Protein AF-X1T6E3-F1 (afdb_monomer)

pLDDT: mean 71.42, std 15.94, range [30.78, 92.06]

Foldseek 3Di:
DDDDDDDDDDDDDPPDPDPDPDPPPVVVVVVVVPVPDDPDVVVVVVVVVLVVLVVVVLVVCCVQPVVCSCVLVVDPDQLSSVVSCQVVCVVPDNRFDPVSVPDPPPCGSVNVVPDPRHPPPDDDLVVLVVLVVDDLVVLLVCLQAANPDPDPSSVVSLVSVCVVPNPVVSVVAPSRHQYLVNVCVVCVVHPCNVVSD

Secondary structure (DSSP, 8-state):
---------------PPPPPPP---HHHHHHHHHTSPPPPHHHHHHHHHHHHHHHHHHHHHHHH-GGGHHHHHT-SSHHHHHHHHHHHHHHHS-PPPGGGGT--S---HHHHHHS--S------GGGGGGGGGS-HHHHHHHHHBPPSS-STTHHHHHHHHHHHH-HHHHTTS-TT-B-HHHHHHHHTTSTTGGG--

Structure (mmCIF, N/CA/C/O backbone):
data_AF-X1T6E3-F1
#
_entry.id   AF-X1T6E3-F1
#
loop_
_atom_site.group_PDB
_atom_site.id
_atom_site.type_symbol
_atom_site.label_atom_id
_atom_site.label_alt_id
_atom_site.label_comp_id
_atom_site.label_asym_id
_atom_site.label_entity_id
_atom_site.label_seq_id
_atom_site.pdbx_PDB_ins_code
_atom_site.Cartn_x
_atom_site.Cartn_y
_atom_site.Cartn_z
_atom_site.occupancy
_atom_site.B_iso_or_equiv
_atom_site.auth_seq_id
_atom_site.auth_comp_id
_atom_site.auth_asym_id
_atom_site.auth_atom_id
_atom_site.pdbx_PDB_model_num
ATOM 1 N N . MET A 1 1 ? 69.010 -37.522 -83.626 1.00 39.81 1 MET A N 1
ATOM 2 C CA . MET A 1 1 ? 69.659 -36.220 -83.340 1.00 39.81 1 MET A CA 1
ATOM 3 C C . MET A 1 1 ? 68.799 -35.559 -82.265 1.00 39.81 1 MET A C 1
ATOM 5 O O . MET A 1 1 ? 67.676 -35.213 -82.575 1.00 39.81 1 MET A O 1
ATOM 9 N N . VAL A 1 2 ? 69.024 -35.785 -80.967 1.00 34.34 2 VAL A N 1
ATOM 10 C CA . VAL A 1 2 ? 70.070 -35.249 -80.062 1.00 34.34 2 VAL A CA 1
ATOM 11 C C . VAL A 1 2 ? 70.012 -33.720 -79.888 1.00 34.34 2 VAL A C 1
ATOM 13 O O . VAL A 1 2 ? 70.449 -33.010 -80.783 1.00 34.34 2 VAL A O 1
ATOM 16 N N . ASN A 1 3 ? 69.594 -33.319 -78.667 1.00 30.78 3 ASN A N 1
ATOM 17 C CA . ASN A 1 3 ? 69.972 -32.138 -77.851 1.00 30.78 3 ASN A CA 1
ATOM 18 C C . ASN A 1 3 ? 69.541 -30.728 -78.292 1.00 30.78 3 ASN A C 1
ATOM 20 O O . ASN A 1 3 ? 69.507 -30.445 -79.476 1.00 30.78 3 ASN A O 1
ATOM 24 N N . ARG A 1 4 ? 69.345 -29.731 -77.410 1.00 33.16 4 ARG A N 1
ATOM 25 C CA . ARG A 1 4 ? 69.133 -29.546 -75.944 1.00 33.16 4 ARG A CA 1
ATOM 26 C C . ARG A 1 4 ? 69.094 -28.012 -75.737 1.00 33.16 4 ARG A C 1
ATOM 28 O O . ARG A 1 4 ? 69.760 -27.306 -76.484 1.00 33.16 4 ARG A O 1
ATOM 35 N N . GLY A 1 5 ? 68.452 -27.550 -74.662 1.00 34.06 5 GLY A N 1
ATOM 36 C CA . GLY A 1 5 ? 68.525 -26.177 -74.119 1.00 34.06 5 GLY A CA 1
ATOM 37 C C . GLY A 1 5 ? 67.117 -25.590 -74.037 1.00 34.06 5 GLY A C 1
ATOM 38 O O . GLY A 1 5 ? 66.549 -25.272 -75.068 1.00 34.06 5 GLY A O 1
ATOM 39 N N . VAL A 1 6 ? 66.383 -25.672 -72.923 1.00 37.94 6 VAL A N 1
ATOM 40 C CA . VAL A 1 6 ? 66.611 -25.084 -71.587 1.00 37.94 6 VAL A CA 1
ATOM 41 C C . VAL A 1 6 ? 66.866 -23.585 -71.670 1.00 37.94 6 VAL A C 1
ATOM 43 O O . VAL A 1 6 ? 68.008 -23.164 -71.793 1.00 37.94 6 VAL A O 1
ATOM 46 N N . GLU A 1 7 ? 65.801 -22.809 -71.497 1.00 38.25 7 GLU A N 1
ATOM 47 C CA . GLU A 1 7 ? 65.878 -21.577 -70.723 1.00 38.25 7 GLU A CA 1
ATOM 48 C C . GLU A 1 7 ? 64.603 -21.444 -69.893 1.00 38.25 7 GLU A C 1
ATOM 50 O O . GLU A 1 7 ? 63.489 -21.321 -70.400 1.00 38.25 7 GLU A O 1
ATOM 55 N N . SER A 1 8 ? 64.800 -21.588 -68.588 1.00 37.84 8 SER A N 1
ATOM 56 C CA . SER A 1 8 ? 63.839 -21.271 -67.552 1.00 37.84 8 SER A CA 1
ATOM 57 C C . SER A 1 8 ? 63.710 -19.757 -67.478 1.00 37.84 8 SER A C 1
ATOM 59 O O . SER A 1 8 ? 64.710 -19.057 -67.335 1.00 37.84 8 SER A O 1
ATOM 61 N N . THR A 1 9 ? 62.489 -19.247 -67.486 1.00 34.72 9 THR A N 1
ATOM 62 C CA . THR A 1 9 ? 62.205 -17.976 -66.823 1.00 34.72 9 THR A CA 1
ATOM 63 C C . THR A 1 9 ? 60.994 -18.194 -65.941 1.00 34.72 9 THR A C 1
ATOM 65 O O . THR A 1 9 ? 59.865 -18.357 -66.397 1.00 34.72 9 THR A O 1
ATOM 68 N N . GLU A 1 10 ? 61.287 -18.300 -64.650 1.00 37.50 10 GLU A N 1
ATOM 69 C CA . GLU A 1 10 ? 60.330 -18.158 -63.569 1.00 37.50 10 GLU A CA 1
ATOM 70 C C . GLU A 1 10 ? 59.561 -16.850 -63.758 1.00 37.50 10 GLU A C 1
ATOM 72 O O . GLU A 1 10 ? 60.146 -15.787 -63.971 1.00 37.50 10 GLU A O 1
ATOM 77 N N . THR A 1 11 ? 58.241 -16.889 -63.624 1.00 34.25 11 THR A N 1
ATOM 78 C CA . THR A 1 11 ? 57.512 -15.704 -63.178 1.00 34.25 11 THR A CA 1
ATOM 79 C C . THR A 1 11 ? 56.463 -16.158 -62.178 1.00 34.25 11 THR A C 1
ATOM 81 O O . THR A 1 11 ? 55.437 -16.748 -62.507 1.00 34.25 11 THR A O 1
ATOM 84 N N . GLN A 1 12 ? 56.828 -15.945 -60.919 1.00 41.88 12 GLN A N 1
ATOM 85 C CA . GLN A 1 12 ? 55.977 -15.933 -59.739 1.00 41.88 12 GLN A CA 1
ATOM 86 C C . GLN A 1 12 ? 54.777 -14.968 -59.898 1.00 41.88 12 GLN A C 1
ATOM 88 O O . GLN A 1 12 ? 54.748 -14.151 -60.817 1.00 41.88 12 GLN A O 1
ATOM 93 N N . PRO A 1 13 ? 53.760 -15.075 -59.024 1.00 42.72 13 PRO A N 1
ATOM 94 C CA . PRO A 1 13 ? 52.388 -14.692 -59.320 1.00 42.72 13 PRO A CA 1
ATOM 95 C C . PRO A 1 13 ? 52.193 -13.177 -59.243 1.00 42.72 13 PRO A C 1
ATOM 97 O O . PRO A 1 13 ? 52.365 -12.570 -58.184 1.00 42.72 13 PRO A O 1
ATOM 100 N N . SER A 1 14 ? 51.751 -12.562 -60.339 1.00 34.53 14 SER A N 1
ATOM 101 C CA . SER A 1 14 ? 51.187 -11.213 -60.283 1.00 34.53 14 SER A CA 1
ATOM 102 C C . SER A 1 14 ? 49.821 -11.292 -59.618 1.00 34.53 14 SER A C 1
ATOM 104 O O . SER A 1 14 ? 48.791 -11.535 -60.239 1.00 34.53 14 SER A O 1
ATOM 106 N N . THR A 1 15 ? 49.861 -11.127 -58.301 1.00 47.72 15 THR A N 1
ATOM 107 C CA . THR A 1 15 ? 48.712 -10.855 -57.448 1.00 47.72 15 THR A CA 1
ATOM 108 C C . THR A 1 15 ? 48.216 -9.464 -57.829 1.00 47.72 15 THR A C 1
ATOM 110 O O . THR A 1 15 ? 48.644 -8.465 -57.252 1.00 47.72 15 THR A O 1
ATOM 113 N N . GLU A 1 16 ? 47.386 -9.374 -58.866 1.00 41.16 16 GLU A N 1
ATOM 114 C CA . GLU A 1 16 ? 46.637 -8.150 -59.125 1.00 41.16 16 GLU A CA 1
ATOM 115 C C . GLU A 1 16 ? 45.731 -7.899 -57.910 1.00 41.16 16 GLU A C 1
ATOM 117 O O . GLU A 1 16 ? 44.974 -8.792 -57.510 1.00 41.16 16 GLU A O 1
ATOM 122 N N . PRO A 1 17 ? 45.825 -6.730 -57.257 1.00 43.50 17 PRO A N 1
ATOM 123 C CA . PRO A 1 17 ? 44.944 -6.420 -56.149 1.00 43.50 17 PRO A CA 1
ATOM 124 C C . PRO A 1 17 ? 43.521 -6.336 -56.698 1.00 43.50 17 PRO A C 1
ATOM 126 O O . PRO A 1 17 ? 43.225 -5.490 -57.542 1.00 43.50 17 PRO A O 1
ATOM 129 N N . GLN A 1 18 ? 42.640 -7.214 -56.214 1.00 51.28 18 GLN A N 1
ATOM 130 C CA . GLN A 1 18 ? 41.212 -7.091 -56.483 1.00 51.28 18 GLN A CA 1
ATOM 131 C C . GLN A 1 18 ? 40.751 -5.668 -56.137 1.00 51.28 18 GLN A C 1
ATOM 133 O O . GLN A 1 18 ? 41.191 -5.122 -55.115 1.00 51.28 18 GLN A O 1
ATOM 138 N N . PRO A 1 19 ? 39.891 -5.047 -56.965 1.00 47.50 19 PRO A N 1
ATOM 139 C CA . PRO A 1 19 ? 39.375 -3.723 -56.667 1.00 47.50 19 PRO A CA 1
ATOM 140 C C . PRO A 1 19 ? 38.690 -3.774 -55.301 1.00 47.50 19 PRO A C 1
ATOM 142 O O . PRO A 1 19 ? 37.791 -4.582 -55.064 1.00 47.50 19 PRO A O 1
ATOM 145 N N . ARG A 1 20 ? 39.170 -2.938 -54.375 1.00 48.91 20 ARG A N 1
ATOM 146 C CA . ARG A 1 20 ? 38.539 -2.741 -53.067 1.00 48.91 20 ARG A CA 1
ATOM 147 C C . ARG A 1 20 ? 37.058 -2.409 -53.307 1.00 48.91 20 ARG A C 1
ATOM 149 O O . ARG A 1 20 ? 36.804 -1.556 -54.159 1.00 48.91 20 ARG A O 1
ATOM 156 N N . PRO A 1 21 ? 36.101 -3.036 -52.594 1.00 58.28 21 PRO A N 1
ATOM 157 C CA . PRO A 1 21 ? 34.702 -2.648 -52.707 1.00 58.28 21 PRO A CA 1
ATOM 158 C C . PRO A 1 21 ? 34.598 -1.153 -52.412 1.00 58.28 21 PRO A C 1
ATOM 160 O O . PRO A 1 21 ? 35.193 -0.669 -51.442 1.00 58.28 21 PRO A O 1
ATOM 163 N N . GLU A 1 22 ? 33.919 -0.421 -53.295 1.00 58.25 22 GLU A N 1
ATOM 164 C CA . GLU A 1 22 ? 33.720 1.014 -53.130 1.00 58.25 22 GLU A CA 1
ATOM 165 C C . GLU A 1 22 ? 33.159 1.290 -51.728 1.00 58.25 22 GLU A C 1
ATOM 167 O O . GLU A 1 22 ? 32.296 0.540 -51.255 1.00 58.25 22 GLU A O 1
ATOM 172 N N . PRO A 1 23 ? 33.650 2.325 -51.025 1.00 52.78 23 PRO A N 1
ATOM 173 C CA . PRO A 1 23 ? 33.136 2.653 -49.709 1.00 52.78 23 PRO A CA 1
ATOM 174 C C . PRO A 1 23 ? 31.654 3.007 -49.849 1.00 52.78 23 PRO A C 1
ATOM 176 O O . PRO A 1 23 ? 31.300 4.064 -50.366 1.00 52.78 23 PRO A O 1
ATOM 179 N N . VAL A 1 24 ? 30.776 2.113 -49.394 1.00 59.12 24 VAL A N 1
ATOM 180 C CA . VAL A 1 24 ? 29.350 2.399 -49.220 1.00 59.12 24 VAL A CA 1
ATOM 181 C C . VAL A 1 24 ? 29.252 3.502 -48.178 1.00 59.12 24 VAL A C 1
ATOM 183 O O . VAL A 1 24 ? 29.381 3.254 -46.982 1.00 59.12 24 VAL A O 1
ATOM 186 N N . PHE A 1 25 ? 29.111 4.741 -48.648 1.00 58.53 25 PHE A N 1
ATOM 187 C CA . PHE A 1 25 ? 29.037 5.930 -47.810 1.00 58.53 25 PHE A CA 1
ATOM 188 C C . PHE A 1 25 ? 27.822 5.816 -46.870 1.00 58.53 25 PHE A C 1
ATOM 190 O O . PHE A 1 25 ? 26.684 5.956 -47.330 1.00 58.53 25 PHE A O 1
ATOM 197 N N . PRO A 1 26 ? 28.019 5.617 -45.550 1.00 60.94 26 PRO A N 1
ATOM 198 C CA . PRO A 1 26 ? 26.921 5.412 -44.597 1.00 60.94 26 PRO A CA 1
ATOM 199 C C . PRO A 1 26 ? 25.979 6.621 -44.536 1.00 60.94 26 PRO A C 1
ATOM 201 O O . PRO A 1 26 ? 24.779 6.488 -44.314 1.00 60.94 26 PRO A O 1
ATOM 204 N N . LEU A 1 27 ? 26.524 7.808 -44.815 1.00 55.75 27 LEU A N 1
ATOM 205 C CA . LEU A 1 27 ? 25.804 9.076 -44.870 1.00 55.75 27 LEU A CA 1
ATOM 206 C C . LEU A 1 27 ? 24.832 9.177 -46.050 1.00 55.75 27 LEU A C 1
ATOM 208 O O . LEU A 1 27 ? 23.819 9.851 -45.919 1.00 55.75 27 LEU A O 1
ATOM 212 N N . ALA A 1 28 ? 25.089 8.502 -47.175 1.00 61.59 28 ALA A N 1
ATOM 213 C CA . ALA A 1 28 ? 24.166 8.489 -48.312 1.00 61.59 28 ALA A CA 1
ATOM 214 C C . ALA A 1 28 ? 22.942 7.601 -48.028 1.00 61.59 28 ALA A C 1
ATOM 216 O O . ALA A 1 28 ? 21.815 7.958 -48.370 1.00 61.59 28 ALA A O 1
ATOM 217 N N . LEU A 1 29 ? 23.151 6.484 -47.321 1.00 59.81 29 LEU A N 1
ATOM 218 C CA . LEU A 1 29 ? 22.077 5.645 -46.783 1.00 59.81 29 LEU A CA 1
ATOM 219 C C . LEU A 1 29 ? 21.262 6.396 -45.722 1.00 59.81 29 LEU A C 1
ATOM 221 O O . LEU A 1 29 ? 20.034 6.394 -45.790 1.00 59.81 29 LEU A O 1
ATOM 225 N N . LEU A 1 30 ? 21.929 7.104 -44.805 1.00 54.28 30 LEU A N 1
ATOM 226 C CA . LEU A 1 30 ? 21.275 7.945 -43.799 1.00 54.28 30 LEU A CA 1
ATOM 227 C C . LEU A 1 30 ? 20.470 9.084 -44.450 1.00 54.28 30 LEU A C 1
ATOM 229 O O . LEU A 1 30 ? 19.305 9.285 -44.117 1.00 54.28 30 LEU A O 1
ATOM 233 N N . ALA A 1 31 ? 21.044 9.768 -45.443 1.00 56.44 31 ALA A N 1
ATOM 234 C CA . ALA A 1 31 ? 20.372 10.816 -46.205 1.00 56.44 31 ALA A CA 1
ATOM 235 C C . ALA A 1 31 ? 19.144 10.278 -46.953 1.00 56.44 31 ALA A C 1
ATOM 237 O O . ALA A 1 31 ? 18.090 10.900 -46.913 1.00 56.44 31 ALA A O 1
ATOM 238 N N . SER A 1 32 ? 19.230 9.088 -47.558 1.00 56.16 32 SER A N 1
ATOM 239 C CA . SER A 1 32 ? 18.089 8.463 -48.244 1.00 56.16 32 SER A CA 1
ATOM 240 C C . SER A 1 32 ? 16.917 8.131 -47.310 1.00 56.16 32 SER A C 1
ATOM 242 O O . SER A 1 32 ? 15.765 8.136 -47.739 1.00 56.16 32 SER A O 1
ATOM 244 N N . LYS A 1 33 ? 17.196 7.883 -46.023 1.00 55.28 33 LYS A N 1
ATOM 245 C CA . LYS A 1 33 ? 16.188 7.625 -44.984 1.00 55.28 33 LYS A CA 1
ATOM 246 C C . LYS A 1 33 ? 15.620 8.909 -44.369 1.00 55.28 33 LYS A C 1
ATOM 248 O O . LYS A 1 33 ? 14.471 8.900 -43.945 1.00 55.28 33 LYS A O 1
ATOM 253 N N . LEU A 1 34 ? 16.386 10.001 -44.377 1.00 54.91 34 LEU A N 1
ATOM 254 C CA . LEU A 1 34 ? 15.992 11.330 -43.885 1.00 54.91 34 LEU A CA 1
ATOM 255 C C . LEU A 1 34 ? 15.193 12.168 -44.907 1.00 54.91 34 LEU A C 1
ATOM 257 O O . LEU A 1 34 ? 14.728 13.251 -44.571 1.00 54.91 34 LEU A O 1
ATOM 261 N N . ILE A 1 35 ? 15.025 11.689 -46.149 1.00 53.62 35 ILE A N 1
ATOM 262 C CA . ILE A 1 35 ? 14.201 12.341 -47.194 1.00 53.62 35 ILE A CA 1
ATOM 263 C C . ILE A 1 35 ? 12.690 12.129 -46.966 1.00 53.62 35 ILE A C 1
ATOM 265 O O . ILE A 1 35 ? 11.866 12.822 -47.564 1.00 53.62 35 ILE A O 1
ATOM 269 N N . VAL A 1 36 ? 12.295 11.222 -46.068 1.00 59.22 36 VAL A N 1
ATOM 270 C CA . VAL A 1 36 ? 10.926 11.216 -45.539 1.00 59.22 36 VAL A CA 1
ATOM 271 C C . VAL A 1 36 ? 10.830 12.435 -44.627 1.00 59.22 36 VAL A C 1
ATOM 273 O O . VAL A 1 36 ? 11.581 12.515 -43.660 1.00 59.22 36 VAL A O 1
ATOM 276 N N . GLY A 1 37 ? 9.997 13.413 -45.006 1.00 54.88 37 GLY A N 1
ATOM 277 C CA . GLY A 1 37 ? 9.916 14.729 -44.361 1.00 54.88 37 GLY A CA 1
ATOM 278 C C . GLY A 1 37 ? 9.860 14.657 -42.831 1.00 54.88 37 GLY A C 1
ATOM 279 O O . GLY A 1 37 ? 9.484 13.612 -42.293 1.00 54.88 37 GLY A O 1
ATOM 280 N N . PRO A 1 38 ? 10.247 15.744 -42.133 1.00 53.59 38 PRO A N 1
ATOM 281 C CA . PRO A 1 38 ? 10.441 15.720 -40.689 1.00 53.59 38 PRO A CA 1
ATOM 282 C C . PRO A 1 38 ? 9.219 15.070 -40.033 1.00 53.59 38 PRO A C 1
ATOM 284 O O . PRO A 1 38 ? 8.095 15.491 -40.337 1.00 53.59 38 PRO A O 1
ATOM 287 N N . PRO A 1 39 ? 9.407 14.011 -39.219 1.00 56.69 39 PRO A N 1
ATOM 288 C CA . PRO A 1 39 ? 8.296 13.387 -38.519 1.00 56.69 39 PRO A CA 1
ATOM 289 C C . PRO A 1 39 ? 7.498 14.489 -37.829 1.00 56.69 39 PRO A C 1
ATOM 291 O O . PRO A 1 39 ? 8.080 15.436 -37.295 1.00 56.69 39 PRO A O 1
ATOM 294 N N . ALA A 1 40 ? 6.168 14.411 -37.928 1.00 64.75 40 ALA A N 1
ATOM 295 C CA . ALA A 1 40 ? 5.290 15.409 -37.333 1.00 64.75 40 ALA A CA 1
ATOM 296 C C . ALA A 1 40 ? 5.739 15.665 -35.889 1.00 64.75 40 ALA A C 1
ATOM 298 O O . ALA A 1 40 ? 6.044 14.707 -35.185 1.00 64.75 40 ALA A O 1
ATOM 299 N N . LEU A 1 41 ? 5.802 16.930 -35.461 1.00 57.16 41 LEU A N 1
ATOM 300 C CA . LEU A 1 41 ? 6.315 17.294 -34.133 1.00 57.16 41 LEU A CA 1
ATOM 301 C C . LEU A 1 41 ? 5.646 16.486 -33.013 1.00 57.16 41 LEU A C 1
ATOM 303 O O . LEU A 1 41 ? 6.326 16.102 -32.076 1.00 57.16 41 LEU A O 1
ATOM 307 N N . ILE A 1 42 ? 4.364 16.139 -33.175 1.00 52.75 42 ILE A N 1
ATOM 308 C CA . ILE A 1 42 ? 3.637 15.247 -32.263 1.00 52.75 42 ILE A CA 1
ATOM 309 C C . ILE A 1 42 ? 4.304 13.868 -32.136 1.00 52.75 42 ILE A C 1
ATOM 311 O O . ILE A 1 42 ? 4.534 13.411 -31.036 1.00 52.75 42 ILE A O 1
ATOM 315 N N . ARG A 1 43 ? 4.766 13.269 -33.240 1.00 53.16 43 ARG A N 1
ATOM 316 C CA . ARG A 1 43 ? 5.481 11.986 -33.224 1.00 53.16 43 ARG A CA 1
ATOM 317 C C . ARG A 1 43 ? 6.879 12.083 -32.639 1.00 53.16 43 ARG A C 1
ATOM 319 O O . ARG A 1 43 ? 7.386 11.087 -32.143 1.00 53.16 43 ARG A O 1
ATOM 326 N N . LEU A 1 44 ? 7.526 13.241 -32.753 1.00 57.81 44 LEU A N 1
ATOM 327 C CA . LEU A 1 44 ? 8.801 13.481 -32.078 1.00 57.81 44 LEU A CA 1
ATOM 328 C C . LEU A 1 44 ? 8.597 13.643 -30.574 1.00 57.81 44 LEU A C 1
ATOM 330 O O . LEU A 1 44 ? 9.418 13.141 -29.824 1.00 57.81 44 LEU A O 1
ATOM 334 N N . ILE A 1 45 ? 7.512 14.294 -30.156 1.00 58.62 45 ILE A N 1
ATOM 335 C CA . ILE A 1 45 ? 7.111 14.387 -28.751 1.00 58.62 45 ILE A CA 1
ATOM 336 C C . ILE A 1 45 ? 6.789 12.987 -28.220 1.00 58.62 45 ILE A C 1
ATOM 338 O O . ILE A 1 45 ? 7.445 12.581 -27.276 1.00 58.62 45 ILE A O 1
ATOM 342 N N . ASP A 1 46 ? 5.947 12.202 -28.903 1.00 56.62 46 ASP A N 1
ATOM 343 C CA . ASP A 1 46 ? 5.639 10.814 -28.519 1.00 56.62 46 ASP A CA 1
ATOM 344 C C . ASP A 1 46 ? 6.918 9.957 -28.393 1.00 56.62 46 ASP A C 1
ATOM 346 O O . ASP A 1 46 ? 7.068 9.168 -27.466 1.00 56.62 46 ASP A O 1
ATOM 350 N N . LEU A 1 47 ? 7.878 10.117 -29.316 1.00 58.97 47 LEU A N 1
ATOM 351 C CA . LEU A 1 47 ? 9.162 9.402 -29.288 1.00 58.97 47 LEU A CA 1
ATOM 352 C C . LEU A 1 47 ? 10.083 9.850 -28.14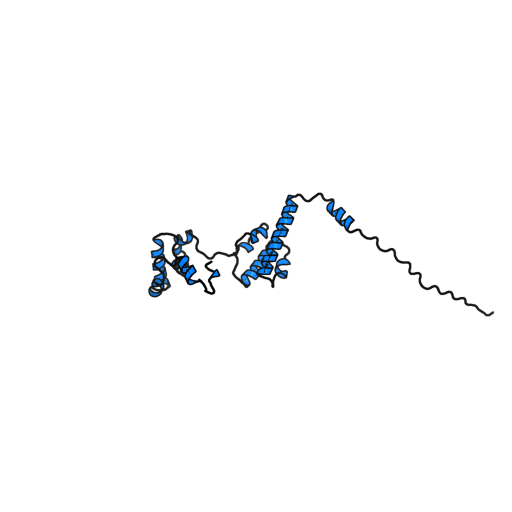4 1.00 58.97 47 LEU A C 1
ATOM 354 O O . LEU A 1 47 ? 10.865 9.039 -27.650 1.00 58.97 47 LEU A O 1
ATOM 358 N N . ILE A 1 48 ? 10.038 11.129 -27.766 1.00 62.88 48 ILE A N 1
ATOM 359 C CA . ILE A 1 48 ? 10.853 11.693 -26.684 1.00 62.88 48 ILE A CA 1
ATOM 360 C C . ILE A 1 48 ? 10.225 11.359 -25.324 1.00 62.88 48 ILE A C 1
ATOM 362 O O . ILE A 1 48 ? 10.923 10.837 -24.464 1.00 62.88 48 ILE A O 1
ATOM 366 N N . GLU A 1 49 ? 8.916 11.547 -25.156 1.00 58.75 49 GLU A N 1
ATOM 367 C CA . GLU A 1 49 ? 8.180 11.206 -23.929 1.00 58.75 49 GLU A CA 1
ATOM 368 C C . GLU A 1 49 ? 8.227 9.697 -23.636 1.00 58.75 49 GLU A C 1
ATOM 370 O O . GLU A 1 49 ? 8.442 9.290 -22.491 1.00 58.75 49 GLU A O 1
ATOM 375 N N . ALA A 1 50 ? 8.137 8.849 -24.668 1.00 61.91 50 ALA A N 1
ATOM 376 C CA . ALA A 1 50 ? 8.356 7.410 -24.517 1.00 61.91 50 ALA A CA 1
ATOM 377 C C . ALA A 1 50 ? 9.816 7.077 -24.153 1.00 61.91 50 ALA A C 1
ATOM 379 O O . ALA A 1 50 ? 10.072 6.146 -23.391 1.00 61.91 50 ALA A O 1
ATOM 380 N N . SER A 1 51 ? 10.794 7.837 -24.662 1.00 66.75 51 SER A N 1
ATOM 381 C CA . SER A 1 51 ? 12.210 7.647 -24.319 1.00 66.75 51 SER A CA 1
ATOM 382 C C . SER A 1 51 ? 12.498 7.992 -22.857 1.00 66.75 51 SER A C 1
ATOM 384 O O . SER A 1 51 ? 13.253 7.270 -22.202 1.00 66.75 51 SER A O 1
ATOM 386 N N . ASP A 1 52 ? 11.901 9.067 -22.349 1.00 74.81 52 ASP A N 1
ATOM 387 C CA . ASP A 1 52 ? 12.084 9.504 -20.965 1.00 74.81 52 ASP A CA 1
ATOM 388 C C . ASP A 1 52 ? 11.414 8.517 -19.999 1.00 74.81 52 ASP A C 1
ATOM 390 O O . ASP A 1 52 ? 12.058 8.037 -19.065 1.00 74.81 52 ASP A O 1
ATOM 394 N N . SER A 1 53 ? 10.193 8.071 -20.312 1.00 76.94 53 SER A N 1
ATOM 395 C CA . SER A 1 53 ? 9.461 7.075 -19.516 1.00 76.94 53 SER A CA 1
ATOM 396 C C . SER A 1 53 ? 10.202 5.731 -19.432 1.00 76.94 53 SER A C 1
ATOM 398 O O . SER A 1 53 ? 10.271 5.101 -18.378 1.00 76.94 53 SER A O 1
ATOM 400 N N . VAL A 1 54 ? 10.834 5.286 -20.524 1.00 80.12 54 VAL A N 1
ATOM 401 C CA . VAL A 1 54 ? 11.662 4.067 -20.523 1.00 80.12 54 VAL A CA 1
ATOM 402 C C . VAL A 1 54 ? 12.934 4.243 -19.684 1.00 80.12 54 VAL A C 1
ATOM 404 O O . VAL A 1 54 ? 13.354 3.298 -19.012 1.00 80.12 54 VAL A O 1
ATOM 407 N N . ALA A 1 55 ? 13.565 5.419 -19.719 1.00 81.19 55 ALA A N 1
ATOM 408 C CA . ALA A 1 55 ? 14.769 5.702 -18.939 1.00 81.19 55 ALA A CA 1
ATOM 409 C C . ALA A 1 55 ? 14.474 5.795 -17.434 1.00 81.19 55 ALA A C 1
ATOM 411 O O . ALA A 1 55 ? 15.222 5.237 -16.627 1.00 81.19 55 ALA A O 1
ATOM 412 N N . GLU A 1 56 ? 13.372 6.443 -17.061 1.00 82.81 56 GLU A N 1
ATOM 413 C CA . GLU A 1 56 ? 12.902 6.527 -15.677 1.00 82.81 56 GLU A CA 1
ATOM 414 C C . GLU A 1 56 ? 12.507 5.151 -15.139 1.00 82.81 56 GLU A C 1
ATOM 416 O O . GLU A 1 56 ? 12.979 4.744 -14.076 1.00 82.81 56 GLU A O 1
ATOM 421 N N . PHE A 1 57 ? 11.755 4.370 -15.919 1.00 85.50 57 PHE A N 1
ATOM 422 C CA . PHE A 1 57 ? 11.423 2.994 -15.560 1.00 85.50 57 PHE A CA 1
ATOM 423 C C . PHE A 1 57 ? 12.671 2.117 -15.400 1.00 85.50 57 PHE A C 1
ATOM 425 O O . PHE A 1 57 ? 12.764 1.323 -14.467 1.00 85.50 57 PHE A O 1
ATOM 432 N N . LEU A 1 58 ? 13.680 2.281 -16.258 1.00 84.62 58 LEU A N 1
ATOM 433 C CA . LEU A 1 58 ? 14.953 1.576 -16.108 1.00 84.62 58 LEU A CA 1
ATOM 434 C C . LEU A 1 58 ? 15.677 1.958 -14.809 1.00 84.62 58 LEU A C 1
ATOM 436 O O . LEU A 1 58 ? 16.266 1.093 -14.159 1.00 84.62 58 LEU A O 1
ATOM 440 N N . SER A 1 59 ? 15.648 3.237 -14.430 1.00 85.50 59 SER A N 1
ATOM 441 C CA . SER A 1 59 ? 16.202 3.691 -13.153 1.00 85.50 59 SER A CA 1
ATOM 442 C C . SER A 1 59 ? 15.480 3.033 -11.976 1.00 85.50 59 SER A C 1
ATOM 444 O O . SER A 1 59 ? 16.138 2.511 -11.077 1.00 85.50 59 SER A O 1
ATOM 446 N N . LEU A 1 60 ? 14.147 2.966 -12.030 1.00 85.31 60 LEU A N 1
ATOM 447 C CA . LEU A 1 60 ? 13.315 2.306 -11.023 1.00 85.31 60 LEU A CA 1
ATOM 448 C C . LEU A 1 60 ? 13.652 0.813 -10.887 1.00 85.31 60 LEU A C 1
ATOM 450 O O . LEU A 1 60 ? 13.830 0.299 -9.784 1.00 85.31 60 LEU A O 1
ATOM 454 N N . VAL A 1 61 ? 13.794 0.111 -12.015 1.00 85.75 61 VAL A N 1
ATOM 455 C CA . VAL A 1 61 ? 14.173 -1.309 -12.041 1.00 85.75 61 VAL A CA 1
ATOM 456 C C . VAL A 1 61 ? 15.559 -1.518 -11.432 1.00 85.75 61 VAL A C 1
ATOM 458 O O . VAL A 1 61 ? 15.754 -2.467 -10.681 1.00 85.75 61 VAL A O 1
ATOM 461 N N . ARG A 1 62 ? 16.523 -0.637 -11.712 1.00 86.69 62 ARG A N 1
ATOM 462 C CA . ARG A 1 62 ? 17.878 -0.721 -11.141 1.00 86.69 62 ARG A CA 1
ATOM 463 C C . ARG A 1 62 ? 17.916 -0.506 -9.640 1.00 86.69 62 ARG A C 1
ATOM 465 O O . ARG A 1 62 ? 18.756 -1.095 -8.967 1.00 86.69 62 ARG A O 1
ATOM 472 N N . GLU A 1 63 ? 17.044 0.352 -9.138 1.00 85.94 63 GLU A N 1
ATOM 473 C CA . GLU A 1 63 ? 16.956 0.652 -7.716 1.00 85.94 63 GLU A CA 1
ATOM 474 C C . GLU A 1 63 ? 16.268 -0.477 -6.942 1.00 85.94 63 GLU A C 1
ATOM 476 O O . GLU A 1 63 ? 16.772 -0.911 -5.907 1.00 85.94 63 GLU A O 1
ATOM 481 N N . LEU A 1 64 ? 15.145 -0.985 -7.460 1.00 82.88 64 LEU A N 1
ATOM 482 C CA . LEU A 1 64 ? 14.282 -1.917 -6.731 1.00 82.88 64 LEU A CA 1
ATOM 483 C C . LEU A 1 64 ? 14.530 -3.389 -7.084 1.00 82.88 64 LEU A C 1
ATOM 485 O O . LEU A 1 64 ? 14.374 -4.257 -6.232 1.00 82.88 64 LEU A O 1
ATOM 489 N N . LEU A 1 65 ? 14.905 -3.701 -8.325 1.00 86.06 65 LEU A N 1
ATOM 490 C CA . LEU A 1 65 ? 15.049 -5.071 -8.837 1.00 86.06 65 LEU A CA 1
ATOM 491 C C . LEU A 1 65 ? 16.299 -5.234 -9.730 1.00 86.06 65 LEU A C 1
ATOM 493 O O . LEU A 1 65 ? 16.186 -5.680 -10.881 1.00 86.06 65 LEU A O 1
ATOM 497 N N . PRO A 1 66 ? 17.506 -4.914 -9.224 1.00 86.94 66 PRO A N 1
ATOM 498 C CA . PRO A 1 66 ? 18.72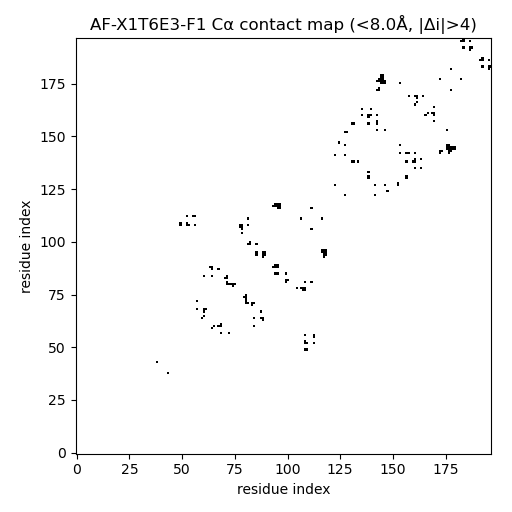9 -4.923 -10.031 1.00 86.94 66 PRO A CA 1
ATOM 499 C C . PRO A 1 66 ? 19.032 -6.294 -10.654 1.00 86.94 66 PRO A C 1
ATOM 501 O O . PRO A 1 66 ? 19.475 -6.376 -11.800 1.00 86.94 66 PRO A O 1
ATOM 504 N N . ASP A 1 67 ? 18.726 -7.385 -9.947 1.00 87.88 67 ASP A N 1
ATOM 505 C CA . ASP A 1 67 ? 18.989 -8.757 -10.404 1.00 87.88 67 ASP A CA 1
ATOM 506 C C . ASP A 1 67 ? 18.093 -9.193 -11.581 1.00 87.88 67 ASP A C 1
ATOM 508 O O . ASP A 1 67 ? 18.380 -10.181 -12.266 1.00 87.88 67 ASP A O 1
ATOM 512 N N . HIS A 1 68 ? 17.011 -8.454 -11.846 1.00 86.12 68 HIS A N 1
ATOM 513 C CA . HIS A 1 68 ? 16.018 -8.774 -12.872 1.00 86.12 68 HIS A CA 1
ATOM 514 C C . HIS A 1 68 ? 15.953 -7.744 -14.011 1.00 86.12 68 HIS A C 1
ATOM 516 O O . HIS A 1 68 ? 15.125 -7.904 -14.911 1.00 86.12 68 HIS A O 1
ATOM 522 N N . GLU A 1 69 ? 16.862 -6.758 -14.054 1.00 85.12 69 GLU A N 1
ATOM 523 C CA . GLU A 1 69 ? 16.893 -5.692 -15.075 1.00 85.12 69 GLU A CA 1
ATOM 524 C C . GLU A 1 69 ? 16.803 -6.246 -16.500 1.00 85.12 69 GLU A C 1
ATOM 526 O O . GLU A 1 69 ? 15.915 -5.884 -17.273 1.00 85.12 69 GLU A O 1
ATOM 531 N N . VAL A 1 70 ? 17.696 -7.178 -16.841 1.00 80.25 70 VAL A N 1
ATOM 532 C CA . VAL A 1 70 ? 17.773 -7.751 -18.191 1.00 80.25 70 VAL A CA 1
ATOM 533 C C . VAL A 1 70 ? 16.499 -8.523 -18.536 1.00 80.25 70 VAL A C 1
ATOM 535 O O . VAL A 1 70 ? 16.028 -8.466 -19.669 1.00 80.25 70 VAL A O 1
ATOM 538 N N . ALA A 1 71 ? 15.920 -9.233 -17.566 1.00 82.31 71 ALA A N 1
ATOM 539 C CA . ALA A 1 71 ? 14.714 -10.025 -17.780 1.00 82.31 71 ALA A CA 1
ATOM 540 C C . ALA A 1 71 ? 13.477 -9.141 -18.001 1.00 82.31 71 ALA A C 1
ATOM 542 O O . ALA A 1 71 ? 12.623 -9.484 -18.823 1.00 82.31 71 ALA A O 1
ATOM 543 N N . ILE A 1 72 ? 13.393 -8.009 -17.300 1.00 82.75 72 ILE A N 1
ATOM 544 C CA . ILE A 1 72 ? 12.303 -7.038 -17.425 1.00 82.75 72 ILE A CA 1
ATOM 545 C C . ILE A 1 72 ? 12.436 -6.276 -18.748 1.00 82.75 72 ILE A C 1
ATOM 547 O O . ILE A 1 72 ? 11.512 -6.286 -19.557 1.00 82.75 72 ILE A O 1
ATOM 551 N N . MET A 1 73 ? 13.608 -5.703 -19.032 1.00 81.56 73 MET A N 1
ATOM 552 C CA . MET A 1 73 ? 13.828 -4.848 -20.208 1.00 81.56 73 MET A CA 1
ATOM 553 C C . MET A 1 73 ? 13.883 -5.608 -21.538 1.00 81.56 73 MET A C 1
ATOM 555 O O . MET A 1 73 ? 13.713 -5.001 -22.595 1.00 81.56 73 MET A O 1
ATOM 559 N N . ALA A 1 74 ? 14.082 -6.930 -21.512 1.00 80.44 74 ALA A N 1
ATOM 560 C CA . ALA A 1 74 ? 14.016 -7.771 -22.707 1.00 80.44 74 ALA A CA 1
ATOM 561 C C . ALA A 1 74 ? 12.595 -7.916 -23.289 1.00 80.44 74 ALA A C 1
ATOM 563 O O . ALA A 1 74 ? 12.451 -8.467 -24.383 1.00 80.44 74 ALA A O 1
ATOM 564 N N . ALA A 1 75 ? 11.547 -7.466 -22.587 1.00 78.06 75 ALA A N 1
ATOM 565 C CA . ALA A 1 75 ? 10.188 -7.491 -23.122 1.00 78.06 75 ALA A CA 1
ATOM 566 C C . ALA A 1 75 ? 10.007 -6.473 -24.267 1.00 78.06 75 ALA A C 1
ATOM 568 O O . ALA A 1 75 ? 10.577 -5.374 -24.251 1.00 78.06 75 ALA A O 1
ATOM 569 N N . ILE A 1 76 ? 9.227 -6.879 -25.276 1.00 71.50 76 ILE A N 1
ATOM 570 C CA . ILE A 1 76 ? 9.056 -6.144 -26.539 1.00 71.50 76 ILE A CA 1
ATOM 571 C C . ILE A 1 76 ? 8.102 -4.960 -26.366 1.00 71.50 76 ILE A C 1
ATOM 573 O O . ILE A 1 76 ? 8.356 -3.903 -26.938 1.00 71.50 76 ILE A O 1
ATOM 577 N N . ASP A 1 77 ? 7.043 -5.129 -25.579 1.00 76.56 77 ASP A N 1
ATOM 578 C CA . ASP A 1 77 ? 6.037 -4.100 -25.322 1.00 76.56 77 ASP A CA 1
ATOM 579 C C . ASP A 1 77 ? 6.122 -3.562 -23.881 1.00 76.56 77 ASP A C 1
ATOM 581 O O . ASP A 1 77 ? 6.748 -4.159 -22.998 1.00 76.56 77 ASP A O 1
ATOM 585 N N . GLU A 1 78 ? 5.532 -2.387 -23.665 1.00 78.06 78 GLU A N 1
ATOM 586 C CA . GLU A 1 78 ? 5.520 -1.696 -22.373 1.00 78.06 78 GLU A CA 1
ATOM 587 C C . GLU A 1 78 ? 4.706 -2.452 -21.319 1.00 78.06 78 GLU A C 1
ATOM 589 O O . GLU A 1 78 ? 5.180 -2.641 -20.197 1.00 78.06 78 GLU A O 1
ATOM 594 N N . GLY A 1 79 ? 3.541 -2.980 -21.700 1.00 76.12 79 GLY A N 1
ATOM 595 C CA . GLY A 1 79 ? 2.678 -3.753 -20.806 1.00 76.12 79 GLY A CA 1
ATOM 596 C C . GLY A 1 79 ? 3.374 -4.986 -20.220 1.00 76.12 79 GLY A C 1
ATOM 597 O O . GLY A 1 79 ? 3.324 -5.219 -19.017 1.00 76.12 79 GLY A O 1
ATOM 598 N N . GLN A 1 80 ? 4.118 -5.746 -21.023 1.00 79.00 80 GLN A N 1
ATOM 599 C CA . GLN A 1 80 ? 4.896 -6.902 -20.576 1.00 79.00 80 GLN A CA 1
ATOM 600 C C . GLN A 1 80 ? 6.063 -6.493 -19.678 1.00 79.00 80 GLN A C 1
ATOM 602 O O . GLN A 1 80 ? 6.429 -7.263 -18.787 1.00 79.00 80 GLN A O 1
ATOM 607 N N . ARG A 1 81 ? 6.670 -5.313 -19.882 1.00 83.31 81 ARG A N 1
ATOM 608 C CA . ARG A 1 81 ? 7.702 -4.798 -18.964 1.00 83.31 81 ARG A CA 1
ATOM 609 C C . ARG A 1 81 ? 7.100 -4.513 -17.595 1.00 83.31 81 ARG A C 1
ATOM 611 O O . ARG A 1 81 ? 7.660 -4.969 -16.599 1.00 83.31 81 ARG A O 1
ATOM 618 N N . ILE A 1 82 ? 5.947 -3.846 -17.559 1.00 83.19 82 ILE A N 1
ATOM 619 C CA . ILE A 1 82 ? 5.200 -3.562 -16.327 1.00 83.19 82 ILE A CA 1
ATOM 620 C C . ILE A 1 82 ? 4.804 -4.873 -15.644 1.00 83.19 82 ILE A C 1
ATOM 622 O O . ILE A 1 82 ? 5.144 -5.084 -14.486 1.00 83.19 82 ILE A O 1
ATOM 626 N N . GLN A 1 83 ? 4.204 -5.818 -16.371 1.00 82.12 83 GLN A N 1
ATOM 627 C CA . GLN A 1 83 ? 3.801 -7.116 -15.817 1.00 82.12 83 GLN A CA 1
ATOM 628 C C . GLN A 1 83 ? 4.977 -7.897 -15.221 1.00 82.12 83 GLN A C 1
ATOM 630 O O . GLN A 1 83 ? 4.853 -8.491 -14.149 1.00 82.12 83 GLN A O 1
ATOM 635 N N . ARG A 1 84 ? 6.137 -7.901 -15.890 1.00 84.56 84 ARG A N 1
ATOM 636 C CA . ARG A 1 84 ? 7.346 -8.557 -15.370 1.00 84.56 84 ARG A CA 1
ATOM 637 C C . ARG A 1 84 ? 7.879 -7.849 -14.135 1.00 84.56 84 ARG A C 1
ATOM 639 O O . ARG A 1 84 ? 8.255 -8.528 -13.183 1.00 84.56 84 ARG A O 1
ATOM 646 N N . PHE A 1 85 ? 7.897 -6.519 -14.138 1.00 86.44 85 PHE A N 1
ATOM 647 C CA . PHE A 1 85 ? 8.258 -5.743 -12.960 1.00 86.44 85 PHE A CA 1
ATOM 648 C C . PHE A 1 85 ? 7.335 -6.078 -11.787 1.00 86.44 85 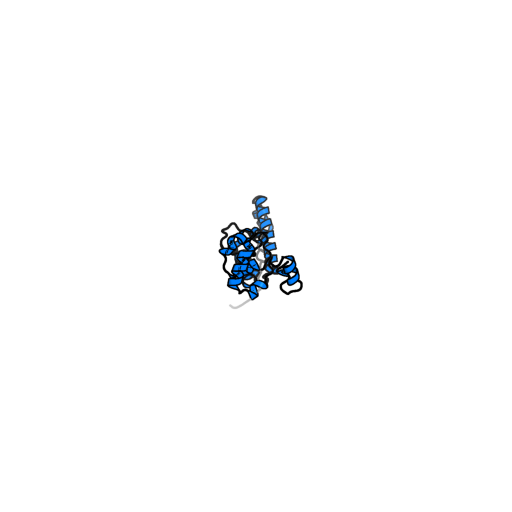PHE A C 1
ATOM 650 O O . PHE A 1 85 ? 7.836 -6.494 -10.748 1.00 86.44 85 PHE A O 1
ATOM 657 N N . CYS A 1 86 ? 6.012 -6.021 -11.973 1.00 82.94 86 CYS A N 1
ATOM 658 C CA . CYS A 1 86 ? 5.034 -6.381 -10.948 1.00 82.94 86 CYS A CA 1
ATOM 659 C C . CYS A 1 86 ? 5.237 -7.816 -10.449 1.00 82.94 86 CYS A C 1
ATOM 661 O O . CYS A 1 86 ? 5.222 -8.051 -9.248 1.00 82.94 86 CYS A O 1
ATOM 663 N N . HIS A 1 87 ? 5.500 -8.780 -11.338 1.00 84.25 87 HIS A N 1
ATOM 664 C CA . HIS A 1 87 ? 5.755 -10.164 -10.939 1.00 84.25 87 HIS A CA 1
ATOM 665 C C . HIS A 1 87 ? 6.961 -10.295 -9.995 1.00 84.25 87 HIS A C 1
ATOM 667 O O . HIS A 1 87 ? 6.861 -10.926 -8.943 1.00 84.25 87 HIS A O 1
ATOM 673 N N . TYR A 1 88 ? 8.103 -9.705 -10.353 1.00 84.44 88 TYR A N 1
ATOM 674 C CA . TYR A 1 88 ? 9.307 -9.774 -9.523 1.00 84.44 88 TYR A CA 1
ATOM 675 C C . TYR A 1 88 ? 9.185 -8.925 -8.255 1.00 84.44 88 TYR A C 1
ATOM 677 O O . TYR A 1 88 ? 9.602 -9.366 -7.185 1.00 84.44 88 TYR A O 1
ATOM 685 N N . PHE A 1 89 ? 8.557 -7.753 -8.352 1.00 83.88 89 PHE A N 1
ATOM 686 C CA . PHE A 1 89 ? 8.321 -6.873 -7.216 1.00 83.88 89 PHE A CA 1
ATOM 687 C C . PHE A 1 89 ? 7.413 -7.541 -6.180 1.00 83.88 89 PHE A C 1
ATOM 689 O O . PHE A 1 89 ? 7.781 -7.609 -5.010 1.00 83.88 89 PHE A O 1
ATOM 696 N N . ASN A 1 90 ? 6.291 -8.128 -6.608 1.00 79.00 90 ASN A N 1
ATOM 697 C CA . ASN A 1 90 ? 5.346 -8.823 -5.729 1.00 79.00 90 ASN A CA 1
ATOM 698 C C . ASN A 1 90 ? 5.985 -10.027 -5.024 1.00 79.00 90 ASN A C 1
ATOM 700 O O . ASN A 1 90 ? 5.617 -10.347 -3.897 1.00 79.00 90 ASN A O 1
ATOM 704 N N . ASN A 1 91 ? 6.945 -10.694 -5.673 1.00 80.88 91 ASN A N 1
ATOM 705 C CA . ASN A 1 91 ? 7.665 -11.819 -5.078 1.00 80.88 91 ASN A CA 1
ATOM 706 C C . ASN A 1 91 ? 8.685 -11.384 -4.010 1.00 80.88 91 ASN A C 1
ATOM 708 O O . ASN A 1 91 ? 8.989 -12.175 -3.117 1.00 80.88 91 ASN A O 1
ATOM 712 N N . GLN A 1 92 ? 9.247 -10.176 -4.117 1.00 76.06 92 GLN A N 1
ATOM 713 C CA . GLN A 1 92 ? 10.337 -9.707 -3.252 1.00 76.06 92 GLN A CA 1
ATOM 714 C C . GLN A 1 92 ? 9.879 -8.727 -2.161 1.00 76.06 92 GLN A C 1
ATOM 716 O O . GLN A 1 92 ? 10.460 -8.713 -1.076 1.00 76.06 92 GLN A O 1
ATOM 721 N N . TYR A 1 93 ? 8.857 -7.922 -2.441 1.00 78.06 93 TYR A N 1
ATOM 722 C CA . TYR A 1 93 ? 8.389 -6.833 -1.589 1.00 78.06 93 TYR A CA 1
ATOM 723 C C . TYR A 1 93 ? 6.916 -7.034 -1.203 1.00 78.06 93 TYR A C 1
ATOM 725 O O . TYR A 1 93 ? 6.589 -7.966 -0.471 1.00 78.06 93 TYR A O 1
ATOM 733 N N . PHE A 1 94 ? 6.032 -6.153 -1.673 1.00 73.19 94 PHE A N 1
ATOM 734 C CA . PHE A 1 94 ? 4.600 -6.164 -1.395 1.00 73.19 94 PHE A CA 1
ATOM 735 C C . PHE A 1 94 ? 3.823 -6.346 -2.699 1.00 73.19 94 PHE A C 1
ATOM 737 O O . PHE A 1 94 ? 4.306 -5.910 -3.746 1.00 73.19 94 PHE A O 1
ATOM 744 N N . PRO A 1 95 ? 2.633 -6.968 -2.657 1.00 70.06 95 PRO A N 1
ATOM 745 C CA . PRO A 1 95 ? 1.781 -7.059 -3.831 1.00 70.06 95 PRO A CA 1
ATOM 746 C C . PRO A 1 95 ? 1.346 -5.658 -4.276 1.00 70.06 95 PRO A C 1
ATOM 748 O O . PRO A 1 95 ? 0.757 -4.914 -3.493 1.00 70.06 95 PRO A O 1
ATOM 751 N N . LEU A 1 96 ? 1.655 -5.309 -5.523 1.00 72.56 96 LEU A N 1
ATOM 752 C CA . LEU A 1 96 ? 1.103 -4.152 -6.222 1.00 72.56 96 LEU A CA 1
ATOM 753 C C . LEU A 1 96 ? -0.356 -4.426 -6.625 1.00 72.56 96 LEU A C 1
ATOM 755 O O . LEU A 1 96 ? -0.763 -5.586 -6.700 1.00 72.56 96 LEU A O 1
ATOM 759 N N . GLU A 1 97 ? -1.140 -3.373 -6.865 1.00 64.31 97 GLU A N 1
ATOM 760 C CA . GLU A 1 97 ? -2.579 -3.476 -7.154 1.00 64.31 97 GLU A CA 1
ATOM 761 C C . GLU A 1 97 ? -2.871 -4.393 -8.365 1.00 64.31 97 GLU A C 1
ATOM 763 O O . GLU A 1 97 ? -2.202 -4.313 -9.392 1.00 64.31 97 GLU A O 1
ATOM 768 N N . ASP A 1 98 ? -3.881 -5.270 -8.274 1.00 58.44 98 ASP A N 1
ATOM 769 C CA . ASP A 1 98 ? -4.168 -6.302 -9.297 1.00 58.44 98 ASP A CA 1
ATOM 770 C C . ASP A 1 98 ? -4.551 -5.727 -10.681 1.00 58.44 98 ASP A C 1
ATOM 772 O O . ASP A 1 98 ? -4.529 -6.440 -11.694 1.00 58.44 98 ASP A O 1
ATOM 776 N N . ASN A 1 99 ? -4.848 -4.426 -10.747 1.00 54.88 99 ASN A N 1
ATOM 777 C CA . ASN A 1 99 ? -5.308 -3.736 -11.949 1.00 54.88 99 ASN A CA 1
ATOM 778 C C . ASN A 1 99 ? -4.293 -3.793 -13.109 1.00 54.88 99 ASN A C 1
ATOM 780 O O . ASN A 1 99 ? -4.693 -3.715 -14.266 1.00 54.88 99 ASN A O 1
ATOM 784 N N . TYR A 1 100 ? -2.998 -4.025 -12.857 1.00 57.50 100 TYR A N 1
ATOM 785 C CA . TYR A 1 100 ? -1.970 -4.090 -13.914 1.00 57.50 100 TYR A CA 1
ATOM 786 C C . TYR A 1 100 ? -2.094 -5.286 -14.873 1.00 57.50 100 TYR A C 1
ATOM 788 O O . TYR A 1 100 ? -1.378 -5.351 -15.874 1.00 57.50 100 TYR A O 1
ATOM 796 N N . THR A 1 101 ? -2.967 -6.251 -14.574 1.00 54.47 101 THR A N 1
ATOM 797 C CA . THR A 1 101 ? -3.155 -7.456 -15.399 1.00 54.47 101 THR A CA 1
ATOM 798 C C . THR A 1 101 ? -4.288 -7.350 -16.421 1.00 54.47 101 THR A C 1
ATOM 800 O O . THR A 1 101 ? -4.271 -8.107 -17.391 1.00 54.47 101 THR A O 1
ATOM 803 N N . ASP A 1 102 ? -5.206 -6.389 -16.257 1.00 54.12 102 ASP A N 1
ATOM 804 C CA . ASP A 1 102 ? -6.435 -6.264 -17.064 1.00 54.12 102 ASP A CA 1
ATOM 805 C C . ASP A 1 102 ? -6.437 -5.062 -18.030 1.00 54.12 102 ASP A C 1
ATOM 807 O O . ASP A 1 102 ? -7.361 -4.913 -18.835 1.00 54.12 102 ASP A O 1
ATOM 811 N N . TYR A 1 103 ? -5.408 -4.207 -18.009 1.00 53.78 103 TYR A N 1
ATOM 812 C CA . TYR A 1 103 ? -5.330 -3.083 -18.942 1.00 53.78 103 TYR A CA 1
ATOM 813 C C . TYR A 1 103 ? -4.891 -3.537 -20.341 1.00 53.78 103 TYR A C 1
ATOM 815 O O . TYR A 1 103 ? -3.725 -3.817 -20.613 1.00 53.78 103 TYR A O 1
ATOM 823 N N . THR A 1 104 ? -5.871 -3.596 -21.240 1.00 52.88 104 THR A N 1
ATOM 824 C CA . THR A 1 104 ? -5.708 -3.631 -22.699 1.00 52.88 104 THR A CA 1
ATOM 825 C C . THR A 1 104 ? -4.919 -2.420 -23.192 1.00 52.88 104 THR A C 1
ATOM 827 O O . THR A 1 104 ? -5.232 -1.339 -22.711 1.00 52.88 104 THR A O 1
ATOM 830 N N . ASP A 1 105 ? -3.994 -2.623 -24.144 1.00 56.78 105 ASP A N 1
ATOM 831 C CA . ASP A 1 105 ? -3.285 -1.739 -25.112 1.00 56.78 105 ASP A CA 1
ATOM 832 C C . ASP A 1 105 ? -3.011 -0.230 -24.837 1.00 56.78 105 ASP A C 1
ATOM 834 O O . ASP A 1 105 ? -2.104 0.317 -25.462 1.00 56.78 105 ASP A O 1
ATOM 838 N N . ASP A 1 106 ? -3.704 0.440 -23.917 1.00 62.50 106 ASP A N 1
ATOM 839 C CA . ASP A 1 106 ? -3.671 1.883 -23.648 1.00 62.50 106 ASP A CA 1
ATOM 840 C C . ASP A 1 106 ? -2.950 2.262 -22.332 1.00 62.50 106 ASP A C 1
ATOM 842 O O . ASP A 1 106 ? -2.849 3.446 -22.027 1.00 62.50 106 ASP A O 1
ATOM 846 N N . PHE A 1 107 ? -2.451 1.304 -21.534 1.00 72.81 107 PHE A N 1
ATOM 847 C CA . PHE A 1 107 ? -1.700 1.605 -20.300 1.00 72.81 107 PHE A CA 1
ATOM 848 C C . PHE A 1 107 ? -0.192 1.654 -20.569 1.00 72.81 107 PHE A C 1
ATOM 850 O O . PHE A 1 107 ? 0.439 0.625 -20.831 1.00 72.81 107 PHE A O 1
ATOM 857 N N . SER A 1 108 ? 0.380 2.857 -20.521 1.00 77.31 108 SER A N 1
ATOM 858 C CA . SER A 1 108 ? 1.781 3.119 -20.866 1.00 77.31 108 SER A CA 1
ATOM 859 C C . SER A 1 108 ? 2.722 3.064 -19.656 1.00 77.31 108 SER A C 1
ATOM 861 O O . SER A 1 108 ? 2.300 3.089 -18.497 1.00 77.31 108 SER A O 1
ATOM 863 N N . LEU A 1 109 ? 4.036 3.051 -19.910 1.00 77.25 109 LEU A N 1
ATOM 864 C CA . LEU A 1 109 ? 5.041 3.229 -18.852 1.00 77.25 109 LEU A CA 1
ATOM 865 C C . LEU A 1 109 ? 4.885 4.562 -18.110 1.00 77.25 109 LEU A C 1
ATOM 867 O O . LEU A 1 109 ? 5.146 4.621 -16.911 1.00 77.25 109 LEU A O 1
ATOM 871 N N . MET A 1 110 ? 4.446 5.613 -18.803 1.00 77.50 110 MET A N 1
ATOM 872 C CA . MET A 1 110 ? 4.219 6.927 -18.202 1.00 77.50 110 MET A CA 1
ATOM 873 C C . MET A 1 110 ? 3.076 6.881 -17.182 1.00 77.50 110 MET A C 1
ATOM 875 O O . MET A 1 110 ? 3.192 7.447 -16.095 1.00 77.50 110 MET A O 1
ATOM 879 N N . ASP A 1 111 ? 1.994 6.166 -17.501 1.00 76.94 111 ASP A N 1
ATOM 880 C CA . ASP A 1 111 ? 0.869 5.970 -16.583 1.00 76.94 111 ASP A CA 1
ATOM 881 C C . ASP A 1 111 ? 1.297 5.163 -15.356 1.00 76.94 111 ASP A C 1
ATOM 883 O O . ASP A 1 111 ? 0.934 5.499 -14.231 1.00 76.94 111 ASP A O 1
ATOM 887 N N . PHE A 1 112 ? 2.129 4.137 -15.559 1.00 79.31 112 PHE A N 1
ATOM 888 C CA . PHE A 1 112 ? 2.687 3.338 -14.472 1.00 79.31 112 PHE A CA 1
ATOM 889 C C . PHE A 1 112 ? 3.571 4.161 -13.525 1.00 79.31 112 PHE A C 1
ATOM 891 O O . PHE A 1 112 ? 3.424 4.052 -12.311 1.00 79.31 112 PHE A O 1
ATOM 898 N N . LEU A 1 113 ? 4.467 4.996 -14.063 1.00 78.94 113 LEU A N 1
ATOM 899 C CA . LEU A 1 113 ? 5.389 5.816 -13.268 1.00 78.94 113 LEU A CA 1
ATOM 900 C C . LEU A 1 113 ? 4.679 6.904 -12.455 1.00 78.94 113 LEU A C 1
ATOM 902 O O . LEU A 1 113 ? 5.131 7.250 -11.365 1.00 78.94 113 LEU A O 1
ATOM 906 N N . HIS A 1 114 ? 3.570 7.439 -12.967 1.00 74.94 114 HIS A N 1
ATOM 907 C CA . HIS A 1 114 ? 2.778 8.452 -12.269 1.00 74.94 114 HIS A CA 1
ATOM 908 C C . HIS A 1 114 ? 1.726 7.872 -11.317 1.00 74.94 114 HIS A C 1
ATOM 910 O O . HIS A 1 114 ? 1.094 8.627 -10.573 1.00 74.94 114 HIS A O 1
ATOM 916 N N . HIS A 1 115 ? 1.523 6.556 -11.324 1.00 69.38 115 HIS A N 1
ATOM 917 C CA . HIS A 1 115 ? 0.607 5.894 -10.410 1.00 69.38 115 HIS A CA 1
ATOM 918 C C . HIS A 1 115 ? 1.322 5.484 -9.118 1.00 69.38 115 HIS A C 1
ATOM 920 O O . HIS A 1 115 ? 2.500 5.145 -9.129 1.00 69.38 115 HIS A O 1
ATOM 926 N N . ILE A 1 116 ? 0.607 5.487 -7.990 1.00 58.06 116 ILE A N 1
ATOM 927 C CA . ILE A 1 116 ? 1.107 4.945 -6.719 1.00 58.06 116 ILE A CA 1
ATOM 928 C C . ILE A 1 116 ? 0.677 3.474 -6.671 1.00 58.06 116 ILE A C 1
ATOM 930 O O . ILE A 1 116 ? -0.492 3.215 -6.405 1.00 58.06 116 ILE A O 1
ATOM 934 N N . PRO A 1 117 ? 1.562 2.492 -6.926 1.00 60.38 117 PRO A N 1
ATOM 935 C CA . PRO A 1 117 ? 1.134 1.130 -7.236 1.00 60.38 117 PRO A CA 1
ATOM 936 C C . PRO A 1 117 ? 0.873 0.263 -6.001 1.00 60.38 117 PRO A C 1
ATOM 938 O O . PRO A 1 117 ? 0.780 -0.959 -6.104 1.00 60.38 117 PRO A O 1
ATOM 941 N N . VAL A 1 118 ? 0.782 0.873 -4.820 1.00 59.62 118 VAL A N 1
ATOM 942 C CA . VAL A 1 118 ? 0.537 0.151 -3.575 1.00 59.62 118 VAL A CA 1
ATOM 943 C C . VAL A 1 118 ? -0.968 0.127 -3.333 1.00 59.62 118 VAL A C 1
ATOM 945 O O . VAL A 1 118 ? -1.548 1.194 -3.121 1.00 59.62 118 VAL A O 1
ATOM 948 N N . PRO A 1 119 ? -1.609 -1.056 -3.307 1.00 58.53 119 PRO A N 1
ATOM 949 C CA . PRO A 1 119 ? -2.977 -1.159 -2.848 1.00 58.53 119 PRO A CA 1
ATOM 950 C C . PRO A 1 119 ? -2.954 -0.779 -1.372 1.00 58.53 119 PRO A C 1
ATOM 952 O O . PRO A 1 119 ? -2.487 -1.540 -0.518 1.00 58.53 119 PRO A O 1
ATOM 955 N N . LEU A 1 120 ? -3.401 0.438 -1.069 1.00 57.50 120 LEU A N 1
ATOM 956 C CA . LEU A 1 120 ? -3.593 0.872 0.302 1.00 57.50 120 LEU A CA 1
ATOM 957 C C . LEU A 1 120 ? -4.705 -0.001 0.879 1.00 57.50 120 LEU A C 1
ATOM 959 O O . LEU A 1 120 ? -5.888 0.273 0.698 1.00 57.50 120 LEU A O 1
ATOM 963 N N . MET A 1 121 ? -4.315 -1.079 1.563 1.00 61.75 121 MET A N 1
ATOM 964 C CA . MET A 1 121 ? -5.208 -1.845 2.424 1.00 61.75 121 MET A CA 1
ATOM 965 C C . MET A 1 121 ? -5.510 -0.996 3.655 1.00 61.75 121 MET A C 1
ATOM 967 O O . MET A 1 121 ? -4.963 -1.194 4.737 1.00 61.75 121 MET A O 1
ATOM 971 N N . GLY A 1 122 ? -6.335 0.013 3.432 1.00 65.44 122 GLY A N 1
ATOM 972 C CA . GLY A 1 122 ? -6.847 0.919 4.432 1.00 65.44 122 GLY A CA 1
ATOM 973 C C . GLY A 1 122 ? -8.362 0.914 4.402 1.00 65.44 122 GLY A C 1
ATOM 974 O O . GLY A 1 122 ? -8.997 0.219 3.612 1.00 65.44 122 GLY A O 1
ATOM 975 N N . PHE A 1 123 ? -8.927 1.714 5.286 1.00 71.69 123 PHE A N 1
ATOM 976 C CA . PHE A 1 123 ? -10.348 1.980 5.303 1.00 71.69 123 PHE A CA 1
ATOM 977 C C . PHE A 1 123 ? -10.543 3.396 4.800 1.00 71.69 123 PHE A C 1
ATOM 979 O O . PHE A 1 123 ? -9.930 4.340 5.303 1.00 71.69 123 PHE A O 1
ATOM 986 N N . SER A 1 124 ? -11.361 3.527 3.771 1.00 71.50 124 SER A N 1
ATOM 987 C CA . SER A 1 124 ? -11.874 4.810 3.345 1.00 71.50 124 SER A CA 1
ATOM 988 C C . SER A 1 124 ? -12.821 5.376 4.402 1.00 71.50 124 SER A C 1
ATOM 990 O O . SER A 1 124 ? -13.271 4.704 5.330 1.00 71.50 124 SER A O 1
ATOM 992 N N . TRP A 1 125 ? -13.136 6.651 4.242 1.00 68.12 125 TRP A N 1
ATOM 993 C CA . TRP A 1 125 ? -14.089 7.358 5.084 1.00 68.12 125 TRP A CA 1
ATOM 994 C C . TRP A 1 125 ? -15.451 6.635 5.124 1.00 68.12 125 TRP A C 1
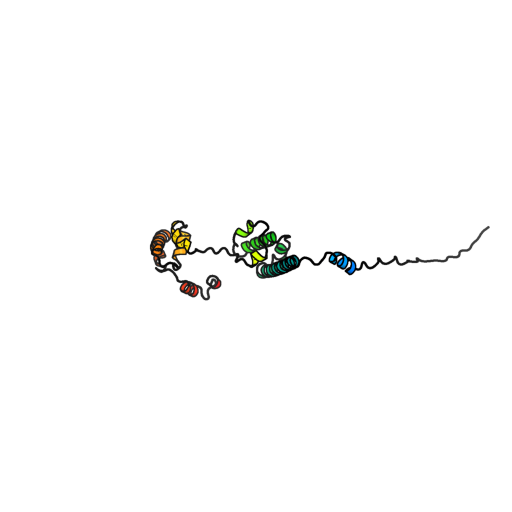ATOM 996 O O . TRP A 1 125 ? -15.986 6.378 6.199 1.00 68.12 125 TRP A O 1
ATOM 1006 N N . ASP A 1 126 ? -15.953 6.173 3.979 1.00 69.31 126 ASP A N 1
ATOM 1007 C CA . ASP A 1 126 ? -17.262 5.512 3.886 1.00 69.31 126 ASP A CA 1
ATOM 1008 C C . ASP A 1 126 ? -17.295 4.105 4.520 1.00 69.31 126 ASP A C 1
ATOM 1010 O O . ASP A 1 126 ? -18.366 3.602 4.871 1.00 69.31 126 ASP A O 1
ATOM 1014 N N . ASP A 1 127 ? -16.130 3.485 4.734 1.00 74.75 127 ASP A N 1
ATOM 1015 C CA . ASP A 1 127 ? -16.010 2.137 5.301 1.00 74.75 127 ASP A CA 1
ATOM 1016 C C . ASP A 1 127 ? -16.388 2.080 6.789 1.00 74.75 127 ASP A C 1
ATOM 1018 O O . ASP A 1 127 ? -16.843 1.042 7.276 1.00 74.75 127 ASP A O 1
ATOM 1022 N N . TYR A 1 128 ? -16.281 3.199 7.516 1.00 72.88 128 TYR A N 1
ATOM 1023 C CA . TYR A 1 128 ? -16.682 3.276 8.927 1.00 72.88 128 TYR A CA 1
ATOM 1024 C C . TYR A 1 128 ? -18.188 3.076 9.114 1.00 72.88 128 TYR A C 1
ATOM 1026 O O . TYR A 1 128 ? -18.596 2.410 10.062 1.00 72.88 128 TYR A O 1
ATOM 1034 N N . ALA A 1 129 ? -19.008 3.549 8.172 1.00 75.56 129 ALA A N 1
ATOM 1035 C CA . ALA A 1 129 ? -20.458 3.362 8.217 1.00 75.56 129 ALA A CA 1
ATOM 1036 C C . ALA A 1 129 ? -20.881 1.911 7.903 1.00 75.56 129 ALA A C 1
ATOM 1038 O O . ALA A 1 129 ? -21.985 1.488 8.252 1.00 75.56 129 ALA A O 1
ATOM 1039 N N . GLN A 1 130 ? -20.010 1.137 7.247 1.00 76.56 130 GLN A N 1
ATOM 1040 C CA . GLN A 1 130 ? -20.276 -0.233 6.795 1.00 76.56 130 GLN A CA 1
ATOM 1041 C C . GLN A 1 130 ? -19.557 -1.296 7.637 1.00 76.56 130 GLN A C 1
ATOM 1043 O O . GLN A 1 130 ? -19.568 -2.475 7.285 1.00 76.56 130 GLN A O 1
ATOM 1048 N N . PHE A 1 131 ? -18.984 -0.921 8.790 1.00 79.19 131 PHE A N 1
ATOM 1049 C CA . PHE A 1 131 ? -18.159 -1.818 9.610 1.00 79.19 131 PHE A CA 1
ATOM 1050 C C . PHE A 1 131 ? -18.855 -3.140 9.983 1.00 79.19 131 PHE A C 1
ATOM 1052 O O . PHE A 1 131 ? -18.199 -4.156 10.208 1.00 79.19 131 PHE A O 1
ATOM 1059 N N . ASN A 1 132 ? -20.190 -3.148 10.056 1.00 79.56 132 ASN A N 1
ATOM 1060 C CA . ASN A 1 132 ? -20.957 -4.345 10.386 1.00 79.56 132 ASN A CA 1
ATOM 1061 C C . ASN A 1 132 ? -20.854 -5.454 9.332 1.00 79.56 132 ASN A C 1
ATOM 1063 O O . ASN A 1 132 ? -20.961 -6.629 9.698 1.00 79.56 132 ASN A O 1
ATOM 1067 N N . ASP A 1 133 ? -20.603 -5.099 8.075 1.00 83.44 133 ASP A N 1
ATOM 1068 C CA . ASP A 1 133 ? -20.464 -6.047 6.969 1.00 83.44 133 ASP A CA 1
ATOM 1069 C C . ASP A 1 133 ? -19.040 -6.614 6.869 1.00 83.44 133 ASP A C 1
ATOM 1071 O O . ASP A 1 133 ? -18.780 -7.568 6.128 1.00 83.44 133 ASP A O 1
ATOM 1075 N N . PHE A 1 134 ? -18.102 -6.073 7.650 1.00 83.44 134 PHE A N 1
ATOM 1076 C CA . PHE A 1 134 ? -16.729 -6.543 7.670 1.00 83.44 134 PHE A CA 1
ATOM 1077 C C . PHE A 1 134 ? -16.565 -7.842 8.454 1.00 83.44 134 PHE A C 1
ATOM 1079 O O . PHE A 1 134 ? -17.311 -8.184 9.379 1.00 83.44 134 PHE A O 1
ATOM 1086 N N . ARG A 1 135 ? -15.509 -8.575 8.088 1.00 83.38 135 ARG A N 1
ATOM 1087 C CA . ARG A 1 135 ? -15.024 -9.697 8.891 1.0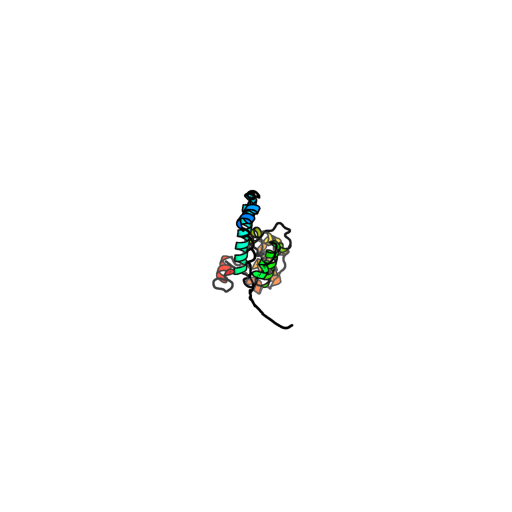0 83.38 135 ARG A CA 1
ATOM 1088 C C . ARG A 1 135 ? -14.528 -9.172 10.233 1.00 83.38 135 ARG A C 1
ATOM 1090 O O . ARG A 1 135 ? -13.933 -8.101 10.305 1.00 83.38 135 ARG A O 1
ATOM 1097 N N . ASP A 1 136 ? -14.666 -9.986 11.267 1.00 87.62 136 ASP A N 1
ATOM 1098 C CA . ASP A 1 136 ? -14.320 -9.618 12.644 1.00 87.62 136 ASP A CA 1
ATOM 1099 C C . ASP A 1 136 ? -12.885 -9.088 12.807 1.00 87.62 136 ASP A C 1
ATOM 1101 O O . ASP A 1 136 ? -12.646 -8.156 13.571 1.00 87.62 136 ASP A O 1
ATOM 1105 N N . SER A 1 137 ? -11.927 -9.611 12.036 1.00 82.31 137 SER A N 1
ATOM 1106 C CA . SER A 1 137 ? -10.545 -9.115 12.037 1.00 82.31 137 SER A CA 1
ATOM 1107 C C . SER A 1 137 ? -10.424 -7.659 11.577 1.00 82.31 137 SER A C 1
ATOM 1109 O O . SER A 1 137 ? -9.607 -6.917 12.113 1.00 82.31 137 SER A O 1
ATOM 1111 N N . PHE A 1 138 ? -11.233 -7.242 10.602 1.00 84.69 138 PHE A N 1
ATOM 1112 C CA . PHE A 1 138 ? -11.250 -5.867 10.104 1.00 84.69 138 PHE A CA 1
ATOM 1113 C C . PHE A 1 138 ? -11.941 -4.937 11.100 1.00 84.69 138 PHE A C 1
ATOM 1115 O O . PHE A 1 138 ? -11.433 -3.852 11.343 1.00 84.69 138 PHE A O 1
ATOM 1122 N N . VAL A 1 139 ? -13.019 -5.388 11.750 1.00 87.94 139 VAL A N 1
ATOM 1123 C CA . VAL A 1 139 ? -13.672 -4.639 12.840 1.00 87.94 139 VAL A CA 1
ATOM 1124 C C . VAL A 1 139 ? -12.692 -4.383 13.989 1.00 87.94 139 VAL A C 1
ATOM 1126 O O . VAL A 1 139 ? -12.620 -3.274 14.512 1.00 87.94 139 VAL A O 1
ATOM 1129 N N . LEU A 1 140 ? -11.887 -5.390 14.351 1.00 88.06 140 LEU A N 1
ATOM 1130 C CA . LEU A 1 140 ? -10.844 -5.233 15.361 1.00 88.06 140 LEU A CA 1
ATOM 1131 C C . LEU A 1 140 ? -9.810 -4.178 14.947 1.00 88.06 140 LEU A C 1
ATOM 1133 O O . LEU A 1 140 ? -9.496 -3.309 15.754 1.00 88.06 140 LEU A O 1
ATOM 1137 N N . LEU A 1 141 ? -9.312 -4.223 13.709 1.00 87.19 141 LEU A N 1
ATOM 1138 C CA . LEU A 1 141 ? -8.355 -3.233 13.200 1.00 87.19 141 LEU A CA 1
ATOM 1139 C C . LEU A 1 141 ? -8.940 -1.814 13.201 1.00 87.19 141 LEU A C 1
ATOM 1141 O O . LEU A 1 141 ? -8.299 -0.899 13.713 1.00 87.19 141 LEU A O 1
ATOM 1145 N N . LEU A 1 142 ? -10.171 -1.650 12.706 1.00 86.00 142 LEU A N 1
ATOM 1146 C CA . LEU A 1 142 ? -10.878 -0.365 12.660 1.00 86.00 142 LEU A CA 1
ATOM 1147 C C . LEU A 1 142 ? -11.054 0.240 14.060 1.00 86.00 142 LEU A C 1
ATOM 1149 O O . LEU A 1 142 ? -10.975 1.449 14.244 1.00 86.00 142 LEU A O 1
ATOM 1153 N N . SER A 1 143 ? -11.247 -0.616 15.068 1.00 87.06 143 SER A N 1
ATOM 1154 C CA . SER A 1 143 ? -11.415 -0.178 16.452 1.00 87.06 143 SER A CA 1
ATOM 1155 C C . SER A 1 143 ? -10.139 0.330 17.115 1.00 87.06 143 SER A C 1
ATOM 1157 O O . SER A 1 143 ? -10.230 1.072 18.091 1.00 87.06 143 SER A O 1
ATOM 1159 N N . MET A 1 144 ? -8.955 -0.039 16.615 1.00 87.81 144 MET A N 1
ATOM 1160 C CA . MET A 1 144 ? -7.691 0.373 17.232 1.00 87.81 144 MET A CA 1
ATOM 1161 C C .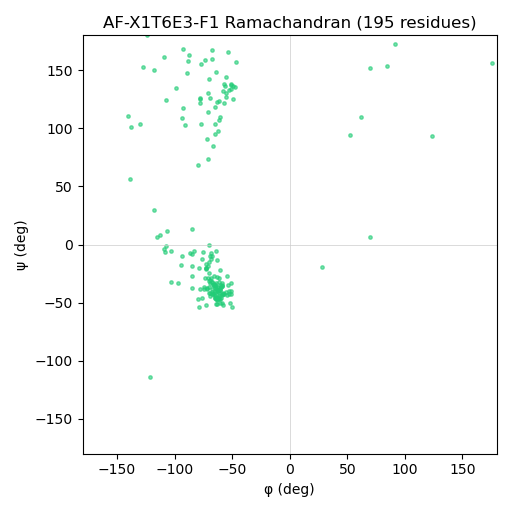 MET A 1 144 ? -7.443 1.871 17.053 1.00 87.81 144 MET A C 1
ATOM 1163 O O . MET A 1 144 ? -7.016 2.547 17.985 1.00 87.81 144 MET A O 1
ATOM 1167 N N . VAL A 1 145 ? -7.728 2.396 15.869 1.00 87.19 145 VAL A N 1
ATOM 1168 C CA . VAL A 1 145 ? -7.433 3.787 15.520 1.00 87.19 145 VAL A CA 1
ATOM 1169 C C . VAL A 1 145 ? -8.576 4.717 15.900 1.00 87.19 145 VAL A C 1
ATOM 1171 O O . VAL A 1 145 ? -9.719 4.285 16.089 1.00 87.19 145 VAL A O 1
ATOM 1174 N N . GLU A 1 146 ? -8.251 5.996 16.047 1.00 86.00 146 GLU A N 1
ATOM 1175 C CA . GLU A 1 146 ? -9.250 7.038 16.233 1.00 86.00 146 GLU A CA 1
ATOM 1176 C C . GLU A 1 146 ? -10.235 7.072 15.060 1.00 86.00 146 GLU A C 1
ATOM 1178 O O . GLU A 1 146 ? -9.837 7.041 13.894 1.00 86.00 146 GLU A O 1
ATOM 1183 N N . SER A 1 147 ? -11.536 7.108 15.376 1.00 78.94 147 SER A N 1
ATOM 1184 C CA . SER A 1 147 ? -12.555 7.288 14.341 1.00 78.94 147 SER A CA 1
ATOM 1185 C C . SER A 1 147 ? -12.441 8.713 13.813 1.00 78.94 147 SER A C 1
ATOM 1187 O O . SER A 1 147 ? -12.539 9.656 14.601 1.00 78.94 147 SER A O 1
ATOM 1189 N N . PRO A 1 148 ? -12.307 8.914 12.497 1.00 74.00 148 PRO A N 1
ATOM 1190 C CA . PRO A 1 148 ? -12.206 10.258 11.960 1.00 74.00 148 PRO A CA 1
ATOM 1191 C C . PRO A 1 148 ? -13.573 10.975 11.951 1.00 74.00 148 PRO A C 1
ATOM 1193 O O . PRO A 1 148 ? -13.659 12.171 11.665 1.00 74.00 148 PRO A O 1
ATOM 1196 N N . TYR A 1 149 ? -14.648 10.258 12.299 1.00 69.44 149 TYR A N 1
ATOM 1197 C CA . TYR A 1 149 ? -15.966 10.811 12.569 1.00 69.44 149 TYR A CA 1
ATOM 1198 C C . TYR A 1 149 ? -16.194 10.964 14.065 1.00 69.44 149 TYR A C 1
ATOM 1200 O O . TYR A 1 149 ? -16.020 10.027 14.843 1.00 69.44 149 TYR A O 1
ATOM 1208 N N . ASN A 1 150 ? -16.728 12.119 14.447 1.00 63.12 150 ASN A N 1
ATOM 1209 C CA . ASN A 1 150 ? -17.298 12.326 15.770 1.00 63.12 150 ASN A CA 1
ATOM 1210 C C . ASN A 1 150 ? -18.713 11.715 15.800 1.00 63.12 150 ASN A C 1
ATOM 1212 O O . ASN A 1 150 ? -19.709 12.439 15.742 1.00 63.12 150 ASN A O 1
ATOM 1216 N N . ASN A 1 151 ? -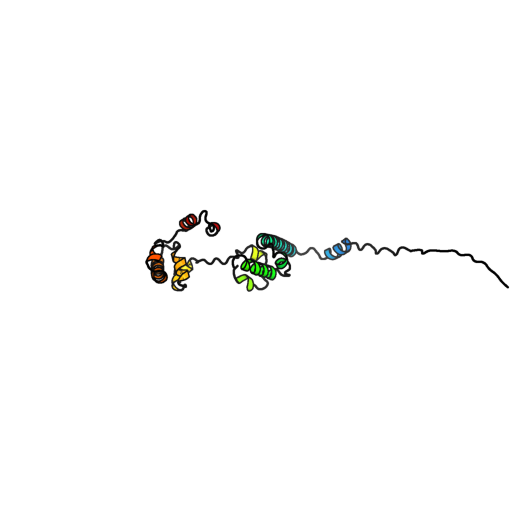18.801 10.381 15.733 1.00 63.66 151 ASN A N 1
ATOM 1217 C CA . ASN A 1 151 ? -20.064 9.654 15.634 1.00 63.66 151 ASN A CA 1
ATOM 1218 C C . ASN A 1 151 ? -20.211 8.552 16.697 1.00 63.66 151 ASN A C 1
ATOM 1220 O O . ASN A 1 151 ? -19.247 7.957 17.178 1.00 63.66 151 ASN A O 1
ATOM 1224 N N . ASP A 1 152 ? -21.466 8.259 17.039 1.00 69.56 152 ASP A N 1
ATOM 1225 C CA . ASP A 1 152 ? -21.851 7.231 18.014 1.00 69.56 152 ASP A CA 1
ATOM 1226 C C . ASP A 1 152 ? -21.600 5.790 17.508 1.00 69.56 152 ASP A C 1
ATOM 1228 O O . ASP A 1 152 ? -21.862 4.824 18.225 1.00 69.56 152 ASP A O 1
ATOM 1232 N N . GLU A 1 153 ? -21.093 5.617 16.280 1.00 70.75 153 GLU A N 1
ATOM 1233 C CA . GLU A 1 153 ? -20.884 4.315 15.621 1.00 70.75 153 GLU A CA 1
ATOM 1234 C C . GLU A 1 153 ? -19.703 3.535 16.216 1.00 70.75 153 GLU A C 1
ATOM 1236 O O . GLU A 1 153 ? -19.653 2.303 16.138 1.00 70.75 153 GLU A O 1
ATOM 1241 N N . ARG A 1 154 ? -18.795 4.230 16.912 1.00 80.12 154 ARG A N 1
ATOM 1242 C CA . ARG A 1 154 ? -17.660 3.611 17.601 1.00 80.12 154 ARG A CA 1
ATOM 1243 C C . ARG A 1 154 ? -18.081 2.714 18.765 1.00 80.12 154 ARG A C 1
ATOM 1245 O O . ARG A 1 154 ? -17.453 1.684 19.002 1.00 80.12 154 ARG A O 1
ATOM 1252 N N . LEU A 1 155 ? -19.146 3.065 19.486 1.00 83.56 155 LEU A N 1
ATOM 1253 C CA . LEU A 1 155 ? -19.607 2.271 20.626 1.00 83.56 155 LEU A CA 1
ATOM 1254 C C . LEU A 1 155 ? -20.087 0.868 20.189 1.00 83.56 155 LEU A C 1
ATOM 1256 O O . LEU A 1 155 ? -19.578 -0.112 20.736 1.00 83.56 155 LEU A O 1
ATOM 1260 N N . PRO A 1 156 ? -20.977 0.726 19.185 1.00 86.19 156 PRO A N 1
ATOM 1261 C CA . PRO A 1 156 ? -21.312 -0.567 18.587 1.00 86.19 156 PRO A CA 1
ATOM 1262 C C . PRO A 1 156 ? -20.097 -1.374 18.117 1.00 86.19 156 PRO A C 1
ATOM 1264 O O . PRO A 1 156 ? -20.047 -2.586 18.330 1.00 86.19 156 PRO A O 1
ATOM 1267 N N . MET A 1 157 ? -19.103 -0.712 17.519 1.00 86.50 157 MET A N 1
ATOM 1268 C CA . MET A 1 157 ? -17.865 -1.363 17.096 1.00 86.50 157 MET A CA 1
ATOM 1269 C C . MET A 1 157 ? -17.085 -1.931 18.292 1.00 86.50 157 MET A C 1
ATOM 1271 O O . MET A 1 157 ? -16.687 -3.094 18.264 1.00 86.50 157 MET A O 1
ATOM 1275 N N . LEU A 1 158 ? -16.910 -1.159 19.370 1.00 87.62 158 LEU A N 1
ATOM 1276 C CA . LEU A 1 158 ? -16.222 -1.621 20.580 1.00 87.62 158 LEU A CA 1
ATOM 1277 C C . LEU A 1 158 ? -16.985 -2.739 21.306 1.00 87.62 158 LEU A C 1
ATOM 1279 O O . LEU A 1 158 ? -16.353 -3.650 21.839 1.00 87.62 158 LEU A O 1
ATOM 1283 N N . GLU A 1 159 ? -18.3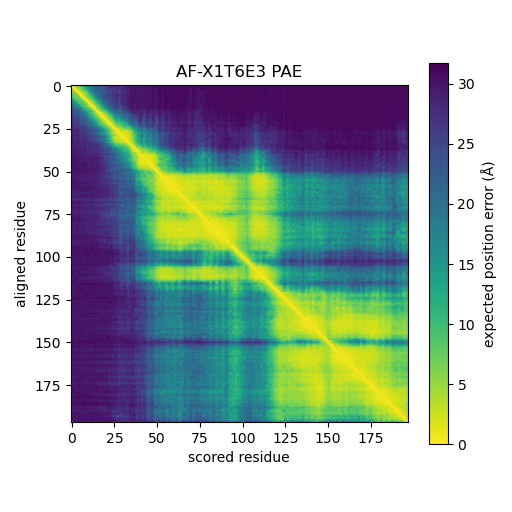22 -2.716 21.313 1.00 88.06 159 GLU A N 1
ATOM 1284 C CA . GLU A 1 159 ? -19.116 -3.842 21.827 1.00 88.06 159 GLU A CA 1
ATOM 1285 C C . GLU A 1 159 ? -18.867 -5.112 21.007 1.00 88.06 159 GLU A C 1
ATOM 1287 O O . GLU A 1 159 ? -18.562 -6.158 21.577 1.00 88.06 159 GLU A O 1
ATOM 1292 N N . ARG A 1 160 ? -18.869 -5.014 19.672 1.00 87.94 160 ARG A N 1
ATOM 1293 C CA . ARG A 1 160 ? -18.539 -6.153 18.806 1.00 87.94 160 ARG A CA 1
ATOM 1294 C C . ARG A 1 160 ? -17.116 -6.664 19.043 1.00 87.94 160 ARG A C 1
ATOM 1296 O O . ARG A 1 160 ? -16.883 -7.868 19.048 1.00 87.94 160 ARG A O 1
ATOM 1303 N N . VAL A 1 161 ? -16.157 -5.780 19.303 1.00 90.44 161 VAL A N 1
ATOM 1304 C CA . VAL A 1 161 ? -14.778 -6.172 19.636 1.00 90.44 161 VAL A CA 1
ATOM 1305 C C . VAL A 1 161 ? -14.704 -6.948 20.950 1.00 90.44 161 VAL A C 1
ATOM 1307 O O . VAL A 1 161 ? -13.946 -7.917 21.033 1.00 90.44 161 VAL A O 1
ATOM 1310 N N . LYS A 1 162 ? -15.518 -6.606 21.957 1.00 92.06 162 LYS A N 1
ATOM 1311 C CA . LYS A 1 162 ? -15.605 -7.405 23.194 1.00 92.06 162 LYS A CA 1
ATOM 1312 C C . LYS A 1 162 ? -16.054 -8.833 22.914 1.00 92.06 162 LYS A C 1
ATOM 1314 O O . LYS A 1 162 ? -15.539 -9.740 23.566 1.00 92.06 162 LYS A O 1
ATOM 1319 N N . ASP A 1 163 ? -16.952 -9.035 21.955 1.00 90.81 163 ASP A N 1
ATOM 1320 C CA . ASP A 1 163 ? -17.394 -10.373 21.554 1.00 90.81 163 ASP A CA 1
ATOM 1321 C C . ASP A 1 163 ? -16.287 -11.150 20.818 1.00 90.81 163 ASP A C 1
ATOM 1323 O O . ASP A 1 163 ? -16.192 -12.369 20.959 1.00 90.81 163 ASP A O 1
ATOM 1327 N N . ILE A 1 164 ? -15.412 -10.451 20.085 1.00 90.69 164 ILE A N 1
ATOM 1328 C CA . ILE A 1 164 ? -14.321 -11.054 19.300 1.00 90.69 164 ILE A CA 1
ATOM 1329 C C . ILE A 1 164 ? -13.129 -11.450 20.183 1.00 90.69 164 ILE A C 1
ATOM 1331 O O . ILE A 1 164 ? -12.660 -12.586 20.120 1.00 90.69 164 ILE A O 1
ATOM 1335 N N . VAL A 1 165 ? -12.600 -10.515 20.981 1.00 91.44 165 VAL A N 1
ATOM 1336 C CA . VAL A 1 165 ? -11.344 -10.709 21.742 1.00 91.44 165 VAL A CA 1
ATOM 1337 C C . VAL A 1 165 ? -11.554 -10.864 23.249 1.00 91.44 165 VAL A C 1
ATOM 1339 O O . VAL A 1 165 ? -10.612 -11.163 23.984 1.00 91.44 165 VAL A O 1
ATOM 1342 N N . GLY A 1 166 ? -12.783 -10.682 23.730 1.00 91.81 166 GLY A N 1
ATOM 1343 C CA . GLY A 1 166 ? -13.106 -10.671 25.149 1.00 91.81 166 GLY A CA 1
ATOM 1344 C C . GLY A 1 166 ? -12.896 -9.302 25.799 1.00 91.81 166 GLY A C 1
ATOM 1345 O O . GLY A 1 166 ? -12.058 -8.490 25.398 1.00 91.81 166 GLY A O 1
ATOM 1346 N N . LYS A 1 167 ? -13.648 -9.063 26.877 1.00 91.50 167 LYS A N 1
ATOM 1347 C CA . LYS A 1 167 ? -13.677 -7.786 27.605 1.00 91.50 167 LYS A CA 1
ATOM 1348 C C . LYS A 1 167 ? -12.291 -7.286 28.034 1.00 91.50 167 LYS A C 1
ATOM 1350 O O . LYS A 1 167 ? -12.003 -6.108 27.873 1.00 91.50 167 LYS A O 1
ATOM 1355 N N . SER A 1 168 ? -11.432 -8.170 28.541 1.00 91.12 168 SER A N 1
ATOM 1356 C CA . SER A 1 168 ? -10.114 -7.786 29.064 1.00 91.12 168 SER A CA 1
ATOM 1357 C C . SER A 1 168 ? -9.179 -7.206 28.006 1.00 91.12 168 SER A C 1
ATOM 1359 O O . SER A 1 168 ? -8.361 -6.357 28.332 1.00 91.12 168 SER A O 1
ATOM 1361 N N . LEU A 1 169 ? -9.268 -7.682 26.759 1.00 88.75 169 LEU A N 1
ATOM 1362 C CA . LEU A 1 169 ? -8.456 -7.164 25.657 1.00 88.75 169 LEU A CA 1
ATOM 1363 C C . LEU A 1 169 ? -9.102 -5.932 25.027 1.00 88.75 169 LEU A C 1
ATOM 1365 O O . LEU A 1 169 ? -8.398 -4.982 24.706 1.00 88.75 169 LEU A O 1
ATOM 1369 N N . ALA A 1 170 ? -10.431 -5.916 24.913 1.00 89.25 170 ALA A N 1
ATOM 1370 C CA . ALA A 1 170 ? -11.159 -4.759 24.404 1.00 89.25 170 ALA A CA 1
ATOM 1371 C C . ALA A 1 170 ? -10.944 -3.503 25.270 1.00 89.25 170 ALA A C 1
ATOM 1373 O O . ALA A 1 170 ? -10.836 -2.407 24.738 1.00 89.25 170 ALA A O 1
ATOM 1374 N N . GLU A 1 171 ? -10.817 -3.655 26.591 1.00 89.75 171 GLU A N 1
ATOM 1375 C CA . GLU A 1 171 ? -10.534 -2.546 27.517 1.00 89.75 171 GLU A CA 1
ATOM 1376 C C . GLU A 1 171 ? -9.122 -1.947 27.374 1.00 89.75 171 GLU A C 1
ATOM 1378 O O . GLU A 1 171 ? -8.862 -0.882 27.931 1.00 89.75 171 GLU A O 1
ATOM 1383 N N . LEU A 1 172 ? -8.208 -2.598 26.642 1.00 89.31 172 LEU A N 1
ATOM 1384 C CA . LEU A 1 172 ? -6.891 -2.028 26.330 1.00 89.31 172 LEU A CA 1
ATOM 1385 C C . LEU A 1 172 ? -6.950 -1.005 25.194 1.00 89.31 172 LEU A C 1
ATOM 1387 O O . LEU A 1 172 ? -6.024 -0.207 25.050 1.00 89.31 172 LEU A O 1
ATOM 1391 N N . ILE A 1 173 ? -8.005 -1.048 24.381 1.00 88.62 173 ILE A N 1
ATOM 1392 C CA . ILE A 1 173 ? -8.215 -0.098 23.296 1.00 88.62 173 ILE A CA 1
ATOM 1393 C C . ILE A 1 173 ? -8.736 1.198 23.924 1.00 88.62 173 ILE A C 1
ATOM 1395 O O . ILE A 1 173 ? -9.738 1.155 24.649 1.00 88.62 173 ILE A O 1
ATOM 1399 N N . PRO A 1 174 ? -8.087 2.352 23.680 1.00 88.25 174 PRO A N 1
ATOM 1400 C CA . PRO A 1 174 ? -8.580 3.620 24.187 1.00 88.25 174 PRO A CA 1
ATOM 1401 C C . PRO A 1 174 ? -10.032 3.855 23.740 1.00 88.25 174 PRO A C 1
ATOM 1403 O O 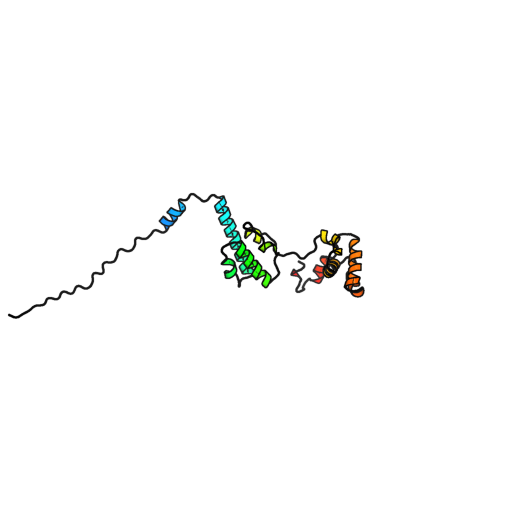. PRO A 1 174 ? -10.381 3.500 22.608 1.00 88.25 174 PRO A O 1
ATOM 1406 N N . PRO A 1 175 ? -10.876 4.482 24.583 1.00 83.56 175 PRO A N 1
ATOM 1407 C CA . PRO A 1 175 ? -12.270 4.754 24.241 1.00 83.56 175 PRO A CA 1
ATOM 1408 C C . PRO A 1 175 ? -12.425 5.447 22.888 1.00 83.56 175 PRO A C 1
ATOM 1410 O O . PRO A 1 175 ? -13.277 5.042 22.104 1.00 83.56 175 PRO A O 1
ATOM 1413 N N . ASP A 1 176 ? -11.537 6.395 22.584 1.00 85.00 176 ASP A N 1
ATOM 1414 C CA . ASP A 1 176 ? -11.530 7.144 21.326 1.00 85.00 176 ASP A CA 1
ATOM 1415 C C . ASP A 1 176 ? -10.619 6.522 20.260 1.00 85.00 176 ASP A C 1
ATOM 1417 O O . ASP A 1 176 ? -10.743 6.864 19.096 1.00 85.00 176 ASP A O 1
ATOM 1421 N N . GLY A 1 177 ? -9.796 5.532 20.622 1.00 88.38 177 GLY A N 1
ATOM 1422 C CA . GLY A 1 177 ? -8.767 4.931 19.767 1.00 88.38 177 GLY A CA 1
ATOM 1423 C C . GLY A 1 177 ? -7.414 5.618 19.923 1.00 88.38 177 GLY A C 1
ATOM 1424 O O . GLY A 1 177 ? -7.290 6.610 20.639 1.00 88.38 177 GLY A O 1
ATOM 1425 N N . TRP A 1 178 ? -6.376 5.059 19.303 1.00 90.06 178 TRP A N 1
ATOM 1426 C CA . TRP A 1 178 ? -5.087 5.742 19.205 1.00 90.06 178 TRP A CA 1
ATOM 1427 C C . TRP A 1 178 ? -5.155 6.804 18.113 1.00 90.06 178 TRP A C 1
ATOM 1429 O O . TRP A 1 178 ? -5.500 6.495 16.968 1.00 90.06 178 TRP A O 1
ATOM 1439 N N . SER A 1 179 ? -4.804 8.039 18.468 1.00 88.62 179 SER A N 1
ATOM 1440 C CA . SER A 1 179 ? -4.644 9.107 17.486 1.00 88.62 179 SER A CA 1
ATOM 1441 C C . SER A 1 179 ? -3.437 8.825 16.592 1.00 88.62 179 SER A C 1
ATOM 1443 O O . SER A 1 179 ? -2.521 8.087 16.964 1.00 88.62 179 SER A O 1
ATOM 1445 N N . LEU A 1 180 ? -3.398 9.446 15.415 1.00 84.75 180 LEU A N 1
ATOM 1446 C CA . LEU A 1 180 ? -2.264 9.303 14.500 1.00 84.75 180 LEU A CA 1
ATOM 1447 C C . LEU A 1 180 ? -0.940 9.757 15.153 1.00 84.75 180 LEU A C 1
ATOM 1449 O O . LEU A 1 180 ? 0.084 9.096 14.993 1.00 84.75 180 LEU A O 1
ATOM 1453 N N . ASP A 1 181 ? -0.984 10.798 15.990 1.00 87.94 181 ASP A N 1
ATOM 1454 C CA . ASP A 1 181 ? 0.161 11.266 16.781 1.00 87.94 181 ASP A CA 1
ATOM 1455 C C . ASP A 1 181 ? 0.622 10.242 17.832 1.00 87.94 181 ASP A C 1
ATOM 1457 O O . ASP A 1 181 ? 1.826 10.093 18.074 1.00 87.94 181 ASP A O 1
ATOM 1461 N N . ASP A 1 182 ? -0.311 9.525 18.468 1.00 89.31 182 ASP A N 1
ATOM 1462 C CA . ASP A 1 182 ? 0.031 8.448 19.402 1.00 89.31 182 ASP A CA 1
ATOM 1463 C C . ASP A 1 182 ? 0.725 7.305 18.666 1.00 89.31 182 ASP A C 1
ATOM 1465 O O . ASP A 1 182 ? 1.748 6.806 19.133 1.00 89.31 182 ASP A O 1
ATOM 1469 N N . ILE A 1 183 ? 0.209 6.929 17.492 1.00 87.12 183 ILE A N 1
ATOM 1470 C CA . ILE A 1 183 ? 0.785 5.870 16.662 1.00 87.12 183 ILE A CA 1
ATOM 1471 C C . ILE A 1 183 ? 2.190 6.283 16.199 1.00 87.12 183 ILE A C 1
ATOM 1473 O O . ILE A 1 183 ? 3.128 5.510 16.395 1.00 87.12 183 ILE A O 1
ATOM 1477 N N . HIS A 1 184 ? 2.384 7.509 15.695 1.00 86.81 184 HIS A N 1
ATOM 1478 C CA . HIS A 1 184 ? 3.715 8.035 15.351 1.00 86.81 184 HIS A CA 1
ATOM 1479 C C . HIS A 1 184 ? 4.692 7.890 16.517 1.00 86.81 184 HIS A C 1
ATOM 1481 O O . HIS A 1 184 ? 5.764 7.306 16.369 1.00 86.81 184 HIS A O 1
ATOM 1487 N N . ARG A 1 185 ? 4.294 8.339 17.711 1.00 88.88 185 ARG A N 1
ATOM 1488 C CA . ARG A 1 185 ? 5.136 8.258 18.910 1.00 88.88 185 ARG A CA 1
ATOM 1489 C C . ARG A 1 185 ? 5.426 6.818 19.337 1.00 88.88 185 ARG A C 1
ATOM 1491 O O . ARG A 1 185 ? 6.499 6.539 19.862 1.00 88.88 185 ARG A O 1
ATOM 1498 N N . MET A 1 186 ? 4.479 5.899 19.153 1.00 87.25 186 MET A N 1
ATOM 1499 C CA . MET A 1 186 ? 4.657 4.481 19.486 1.00 87.25 186 MET A CA 1
ATOM 1500 C C . MET A 1 186 ? 5.660 3.782 18.563 1.00 87.25 186 MET A C 1
ATOM 1502 O O . MET A 1 186 ? 6.320 2.836 18.999 1.00 87.25 186 MET A O 1
ATOM 1506 N N . PHE A 1 187 ? 5.772 4.229 17.310 1.00 85.88 187 PHE A N 1
ATOM 1507 C CA . PHE A 1 187 ? 6.649 3.626 16.307 1.00 85.88 187 PHE A CA 1
ATOM 1508 C C . PHE A 1 187 ? 7.941 4.411 16.039 1.00 85.88 187 PHE A C 1
ATOM 1510 O O . PHE A 1 187 ? 8.816 3.878 15.352 1.00 85.88 187 PHE A O 1
ATOM 1517 N N . GLU A 1 188 ? 8.108 5.598 16.624 1.00 88.31 188 GLU A N 1
ATOM 1518 C CA . GLU A 1 188 ? 9.333 6.404 16.561 1.00 88.31 188 GLU A CA 1
ATOM 1519 C C . GLU A 1 188 ? 10.558 5.606 17.049 1.00 88.31 188 GLU A C 1
ATOM 1521 O O . GLU A 1 188 ? 10.557 5.011 18.131 1.00 88.31 188 GLU A O 1
ATOM 1526 N N . GLY A 1 189 ? 11.614 5.543 16.232 1.00 81.81 189 GLY A N 1
ATOM 1527 C CA . GLY A 1 189 ? 12.831 4.785 16.530 1.00 81.81 189 GLY A CA 1
ATOM 1528 C C . GLY A 1 189 ? 12.659 3.261 16.498 1.00 81.81 189 GLY A C 1
ATOM 1529 O O . GLY A 1 189 ? 13.584 2.523 16.854 1.00 81.81 189 GLY A O 1
ATOM 1530 N N . SER A 1 190 ? 11.490 2.762 16.092 1.00 85.69 190 SER A N 1
ATOM 1531 C CA . SER A 1 190 ? 11.251 1.336 15.894 1.00 85.69 190 SER A CA 1
ATOM 1532 C C . SER A 1 190 ? 11.650 0.901 14.482 1.00 85.69 190 SER A C 1
ATOM 1534 O O . SER A 1 190 ? 11.715 1.689 13.544 1.00 85.69 190 SER A O 1
ATOM 1536 N N . LYS A 1 191 ? 11.817 -0.408 14.277 1.00 76.75 191 LYS A N 1
ATOM 1537 C CA . LYS A 1 191 ? 12.023 -0.973 12.930 1.00 76.75 191 LYS A CA 1
ATOM 1538 C C . LYS A 1 191 ? 10.825 -0.786 11.977 1.00 76.75 191 LYS A C 1
ATOM 1540 O O . LYS A 1 191 ? 10.919 -1.195 10.825 1.00 76.75 191 LYS A O 1
ATOM 1545 N N . TYR A 1 192 ? 9.706 -0.251 12.469 1.00 70.88 192 TYR A N 1
ATOM 1546 C CA . TYR A 1 192 ? 8.477 -0.003 11.714 1.00 70.88 192 TYR A CA 1
ATOM 1547 C C . TYR A 1 192 ? 8.171 1.493 11.552 1.00 70.88 192 TYR A C 1
ATOM 1549 O O . TYR A 1 192 ? 7.101 1.830 11.064 1.00 70.88 192 TYR A O 1
ATOM 1557 N N . GLU A 1 193 ? 9.089 2.382 11.942 1.00 71.75 193 GLU A N 1
ATOM 1558 C CA . GLU A 1 193 ? 8.912 3.839 11.870 1.00 71.75 193 GLU A CA 1
ATOM 1559 C C . GLU A 1 193 ? 8.464 4.312 10.478 1.00 71.75 193 GLU A C 1
ATOM 1561 O O . GLU A 1 193 ? 7.521 5.084 10.362 1.00 71.75 193 GLU A O 1
ATOM 1566 N N . GLY A 1 194 ? 9.051 3.760 9.411 1.00 66.19 194 GLY A N 1
ATOM 1567 C CA . GLY A 1 194 ? 8.709 4.127 8.031 1.00 66.19 194 GLY A CA 1
ATOM 1568 C C . GLY A 1 194 ? 7.314 3.701 7.553 1.00 66.19 194 GLY A C 1
ATOM 1569 O O . GLY A 1 194 ? 6.927 4.076 6.455 1.00 66.19 194 GLY A O 1
ATOM 1570 N N . VAL A 1 195 ? 6.569 2.910 8.333 1.00 64.06 195 VAL A N 1
ATOM 1571 C CA . VAL A 1 195 ? 5.180 2.523 8.007 1.00 64.06 195 VAL A CA 1
ATOM 1572 C C . VAL A 1 195 ? 4.185 3.590 8.466 1.00 64.06 195 VAL A C 1
ATOM 1574 O O . VAL A 1 195 ? 3.050 3.616 8.002 1.00 64.06 195 VAL A O 1
ATOM 1577 N N . VAL A 1 196 ? 4.605 4.465 9.378 1.00 62.59 196 VAL A N 1
ATOM 1578 C CA . VAL A 1 196 ? 3.761 5.495 9.981 1.00 62.59 196 VAL A CA 1
ATOM 1579 C C . VAL A 1 196 ? 4.294 6.893 9.648 1.00 62.59 196 VAL A C 1
ATOM 1581 O O . VAL A 1 196 ? 4.190 7.788 10.468 1.00 62.59 196 VAL A O 1
ATOM 1584 N N . ALA A 1 197 ? 4.947 7.064 8.496 1.00 54.06 197 ALA A N 1
ATOM 1585 C CA . ALA A 1 197 ? 5.543 8.331 8.061 1.00 54.06 197 ALA A CA 1
ATOM 1586 C C . ALA A 1 197 ? 4.652 9.083 7.063 1.00 54.06 197 ALA A C 1
ATOM 1588 O O . ALA A 1 197 ? 3.976 8.407 6.254 1.00 54.06 197 ALA A O 1
#

Radius of gyration: 36.0 Å; Cα contacts (8 Å, |Δi|>4): 123; chains: 1; bounding box: 92×54×112 Å

Mean predicted aligned error: 17.93 Å

Organism: NCBI:txid412755

Nearest PDB structures (foldseek):
  3eup-assembly1_B  TM=1.606E-01  e=7.997E+00  Cytophaga hutchinsonii ATCC 33406

Solvent-accessible surface area (backbone atoms only — not comparable to full-atom values): 12323 Å² total; per-residue (Å²): 136,83,88,86,82,90,80,88,76,88,78,80,82,84,76,73,78,74,81,73,78,75,82,79,56,65,64,59,59,51,49,66,62,61,66,59,67,81,71,55,67,68,58,50,47,53,55,47,56,54,49,50,31,51,52,52,51,50,52,51,34,52,74,76,40,56,95,44,40,69,72,29,68,68,41,92,50,58,55,56,26,51,46,43,45,51,53,56,42,36,75,74,68,60,67,52,47,77,67,75,78,73,66,67,100,78,59,47,54,57,57,57,70,76,46,80,58,64,60,75,91,68,75,58,81,73,46,68,83,47,44,86,81,47,57,70,73,53,42,50,56,62,52,45,38,43,63,94,59,102,56,80,65,56,57,63,50,51,54,53,32,24,75,73,66,32,60,80,56,42,68,70,44,50,95,65,22,45,43,70,69,53,52,36,64,73,28,58,96,42,102,57,29,83,79,63,110

Sequence (197 aa):
MVNRGVESTETQPSTEPQPRPEPVFPLALLASKLIVGPPALIRLIDLIEASDSVAEFLSLVRELLPDHEVAIMAAIDEGQRIQRFCHYFNNQYFPLEDNYTDYTDDFSLMDFLHHIPVPLMGFSWDDYAQFNDFRDSFVLLLSMVESPYNNDERLPMLERVKDIVGKSLAELIPPDGWSLDDIHRMFEGSKYEGVVA